Protein 8KA5 (pdb70)

Structure (mmCIF, N/CA/C/O backbone):
data_8KA5
#
_entry.id   8KA5
#
_cell.length_a   72.093
_cell.length_b   72.093
_cell.length_c   188.189
_cell.angle_alpha   90.000
_cell.angle_beta   90.000
_cell.angle_gamma   120.000
#
_symmetry.space_group_name_H-M   'P 32 2 1'
#
loop_
_entity.id
_entity.type
_entity.pdbx_description
1 polymer 'DNA-(apurinic or apyrimidinic site) endonuclease, chloroplastic'
2 polymer 'DNA (43-MER)'
3 non-polymer "1',2'-DIDEOXYRIBOFURANOSE-5'-PHOSPHATE"
#
loop_
_atom_site.group_PDB
_atom_site.id
_atom_site.type_symbol
_atom_site.label_atom_id
_atom_site.label_alt_id
_atom_site.label_comp_id
_atom_site.label_asym_id
_atom_site.label_entity_id
_atom_site.label_seq_id
_atom_site.pdbx_PDB_ins_code
_atom_site.Cartn_x
_atom_site.Cartn_y
_atom_site.Cartn_z
_atom_site.occupancy
_atom_site.B_iso_or_equiv
_atom_site.auth_seq_id
_atom_site.auth_comp_id
_atom_site.auth_asym_id
_atom_site.auth_atom_id
_atom_site.pdbx_PDB_model_num
ATOM 1 N N . GLN A 1 1 ? 27.71404 3.33586 -13.70961 1.000 90.80198 240 GLN A N 1
ATOM 2 C CA . GLN A 1 1 ? 28.53525 3.17599 -12.49947 1.000 99.69314 240 GLN A CA 1
ATOM 3 C C . GLN A 1 1 ? 27.71008 3.21021 -11.18545 1.000 106.14454 240 GLN A C 1
ATOM 4 O O . GLN A 1 1 ? 27.85167 2.32793 -10.31903 1.000 112.47725 240 GLN A O 1
ATOM 6 N N . SER A 1 2 ? 26.84544 4.22032 -11.04691 1.000 108.26279 241 SER A N 1
ATOM 7 C CA . SER A 1 2 ? 25.71863 4.13361 -10.13187 1.000 97.80473 241 SER A CA 1
ATOM 8 C C . SER A 1 2 ? 24.54518 3.40234 -10.77791 1.000 104.56623 241 SER A C 1
ATOM 9 O O . SER A 1 2 ? 23.62455 2.98007 -10.06938 1.000 105.09494 241 SER A O 1
ATOM 12 N N . GLU A 1 3 ? 24.55094 3.25578 -12.11309 1.000 104.89257 242 GLU A N 1
ATOM 13 C CA . GLU A 1 3 ? 23.58149 2.41707 -12.82563 1.000 100.72556 242 GLU A CA 1
ATOM 14 C C . GLU A 1 3 ? 24.30345 1.63446 -13.91996 1.000 97.09067 242 GLU A C 1
ATOM 15 O O . GLU A 1 3 ? 24.15739 1.92511 -15.10869 1.000 95.67930 242 GLU A O 1
ATOM 21 N N . PRO A 1 4 ? 25.09964 0.62971 -13.54714 1.000 94.89289 243 PRO A N 1
ATOM 22 C CA . PRO A 1 4 ? 25.97160 -0.01236 -14.55266 1.000 91.49489 243 PRO A CA 1
ATOM 23 C C . PRO A 1 4 ? 25.24101 -0.90199 -15.55110 1.000 89.81220 243 PRO A C 1
ATOM 24 O O . PRO A 1 4 ? 25.84461 -1.27877 -16.56886 1.000 87.49615 243 PRO A O 1
ATOM 28 N N . TRP A 1 5 ? 23.97650 -1.26451 -15.28599 1.000 89.71756 244 TRP A N 1
ATOM 29 C CA . TRP A 1 5 ? 23.20573 -2.04328 -16.25258 1.000 84.83837 244 TRP A CA 1
ATOM 30 C C . TRP A 1 5 ? 22.95909 -1.24426 -17.52087 1.000 89.54281 244 TRP A C 1
ATOM 31 O O . TRP A 1 5 ? 22.95872 -1.79970 -18.62546 1.000 91.04077 244 TRP A O 1
ATOM 42 N N . THR A 1 6 ? 22.75150 0.06644 -17.37647 1.000 91.34097 245 THR A N 1
ATOM 43 C CA . THR A 1 6 ? 22.48679 0.95083 -18.50560 1.000 91.56223 245 THR A CA 1
ATOM 44 C C . THR A 1 6 ? 23.56961 0.87803 -19.57725 1.000 95.31802 245 THR A C 1
ATOM 45 O O . THR A 1 6 ? 23.33287 1.27982 -20.72317 1.000 93.20057 245 THR A O 1
ATOM 49 N N . VAL A 1 7 ? 24.74431 0.38961 -19.22677 1.000 93.20543 246 VAL A N 1
ATOM 50 C CA . VAL A 1 7 ? 25.82942 0.18636 -20.17043 1.000 89.04678 246 VAL A CA 1
ATOM 51 C C . VAL A 1 7 ? 25.67478 -1.19176 -20.78665 1.000 86.31642 246 VAL A C 1
ATOM 52 O O . VAL A 1 7 ? 25.42044 -2.17744 -20.08750 1.000 90.21269 246 VAL A O 1
ATOM 56 N N . LEU A 1 8 ? 25.83372 -1.27522 -22.09497 1.000 85.31554 247 LEU A N 1
ATOM 57 C CA . LEU A 1 8 ? 25.79401 -2.57193 -22.73633 1.000 86.79086 247 LEU A CA 1
ATOM 58 C C . LEU A 1 8 ? 27.09015 -3.31302 -22.45560 1.000 86.68193 247 LEU A C 1
ATOM 59 O O . LEU A 1 8 ? 28.17994 -2.74072 -22.52721 1.000 85.40933 247 LEU A O 1
ATOM 64 N N . ALA A 1 9 ? 26.96140 -4.58784 -22.10671 1.000 83.67227 248 ALA A N 1
ATOM 65 C CA . ALA A 1 9 ? 28.10134 -5.43711 -21.79027 1.000 80.87924 248 ALA A CA 1
ATOM 66 C C . ALA A 1 9 ? 27.89908 -6.73998 -22.53780 1.000 76.71550 248 ALA A C 1
ATOM 67 O O . ALA A 1 9 ? 26.92273 -7.45196 -22.27968 1.000 82.24195 248 ALA A O 1
ATOM 69 N N . HIS A 1 10 ? 28.79766 -7.04002 -23.47374 1.000 77.88850 249 HIS A N 1
ATOM 70 C CA . HIS A 1 10 ? 28.68438 -8.26712 -24.25347 1.000 76.95423 249 HIS A CA 1
ATOM 71 C C . HIS A 1 10 ? 29.98405 -8.50114 -25.01173 1.000 77.38717 249 HIS A C 1
ATOM 72 O O . HIS A 1 10 ? 30.66621 -7.54864 -25.40147 1.000 82.65797 249 HIS A O 1
ATOM 79 N N . LYS A 1 11 ? 30.31725 -9.77526 -25.20708 1.000 74.96672 250 LYS A N 1
ATOM 80 C CA . LYS A 1 11 ? 31.56641 -10.13588 -25.86308 1.000 77.55001 250 LYS A CA 1
ATOM 81 C C . LYS A 1 11 ? 31.42173 -10.12716 -27.39253 1.000 80.62949 250 LYS A C 1
ATOM 82 O O . LYS A 1 11 ? 32.32108 -9.65259 -28.09918 1.000 78.89251 250 LYS A O 1
ATOM 88 N N . LYS A 1 12 ? 30.29981 -10.63167 -27.92241 1.000 80.74773 251 LYS A N 1
ATOM 89 C CA . LYS A 1 12 ? 29.96674 -10.55395 -29.35063 1.000 75.83034 251 LYS A CA 1
ATOM 90 C C . LYS A 1 12 ? 28.56400 -9.97500 -29.51246 1.000 78.61648 251 LYS A C 1
ATOM 91 O O . LYS A 1 12 ? 27.61300 -10.68194 -29.87234 1.000 78.58640 251 LYS A O 1
ATOM 93 N N . PRO A 1 13 ? 28.40734 -8.68202 -29.27167 1.000 79.03934 252 PRO A N 1
ATOM 94 C CA . PRO A 1 13 ? 27.09941 -8.04424 -29.47034 1.000 79.56407 252 PRO A CA 1
ATOM 95 C C . PRO A 1 13 ? 26.75342 -7.84877 -30.92867 1.000 83.63564 252 PRO A C 1
ATOM 96 O O . PRO A 1 13 ? 27.35271 -8.45793 -31.81565 1.000 84.61378 252 PRO A O 1
ATOM 100 N N . GLN A 1 14 ? 25.79346 -6.96622 -31.16709 1.000 82.33472 253 GLN A N 1
ATOM 101 C CA . GLN A 1 14 ? 25.33660 -6.59245 -32.48918 1.000 83.94598 253 GLN A CA 1
ATOM 102 C C . GLN A 1 14 ? 24.90819 -5.14227 -32.39088 1.000 90.98644 253 GLN A C 1
ATOM 103 O O . GLN A 1 14 ? 24.54332 -4.68223 -31.30514 1.000 93.90129 253 GLN A O 1
ATOM 109 N N . LYS A 1 15 ? 24.96664 -4.41527 -33.50898 1.000 90.55634 254 LYS A N 1
ATOM 110 C CA . LYS A 1 15 ? 24.84209 -2.96106 -33.42816 1.000 89.34105 254 LYS A CA 1
ATOM 111 C C . LYS A 1 15 ? 23.43581 -2.55105 -33.01058 1.000 97.60579 254 LYS A C 1
ATOM 112 O O . LYS A 1 15 ? 23.25033 -1.56505 -32.28624 1.000 104.94337 254 LYS A O 1
ATOM 114 N N . ASP A 1 16 ? 22.43318 -3.32054 -33.44207 1.000 96.42861 255 ASP A N 1
ATOM 115 C CA . ASP A 1 16 ? 21.05356 -3.05450 -33.05298 1.000 100.22721 255 ASP A CA 1
ATOM 116 C C . ASP A 1 16 ? 20.88547 -3.11730 -31.52991 1.000 95.26140 255 ASP A C 1
ATOM 117 O O . ASP A 1 16 ? 20.10224 -2.34823 -30.96294 1.000 94.96261 255 ASP A O 1
ATOM 122 N N . TRP A 1 17 ? 21.63762 -3.98758 -30.85029 1.000 91.32494 256 TRP A N 1
ATOM 123 C CA . TRP A 1 17 ? 21.41145 -4.25293 -29.43044 1.000 85.87974 256 TRP A CA 1
ATOM 124 C C . TRP A 1 17 ? 21.66867 -3.03600 -28.55319 1.000 84.67265 256 TRP A C 1
ATOM 125 O O . TRP A 1 17 ? 22.72794 -2.41109 -28.63332 1.000 84.37969 256 TRP A O 1
ATOM 136 N N . LYS A 1 18 ? 20.71144 -2.73513 -27.67940 1.000 83.32637 257 LYS A N 1
ATOM 137 C CA . LYS A 1 18 ? 20.84357 -1.70273 -26.65800 1.000 81.27800 257 LYS A CA 1
ATOM 138 C C . LYS A 1 18 ? 20.62631 -2.29429 -25.26090 1.000 78.68611 257 LYS A C 1
ATOM 139 O O . LYS A 1 18 ? 19.79221 -3.18701 -25.07303 1.000 76.65802 257 LYS A O 1
ATOM 141 N N . ALA A 1 19 ? 21.37938 -1.79786 -24.27825 1.000 80.40920 258 ALA A N 1
ATOM 142 C CA . ALA A 1 19 ? 21.27337 -2.31103 -22.91516 1.000 79.22749 258 ALA A CA 1
ATOM 143 C C . ALA A 1 19 ? 19.95312 -1.89376 -22.27934 1.000 78.38420 258 ALA A C 1
ATOM 144 O O . ALA A 1 19 ? 19.57162 -0.72338 -22.34858 1.000 81.54471 258 ALA A O 1
ATOM 146 N N . TYR A 1 20 ? 19.27326 -2.84933 -21.63727 1.000 75.44450 259 TYR A N 1
ATOM 147 C CA . TYR A 1 20 ? 18.03385 -2.57482 -20.90334 1.000 80.15575 259 TYR A CA 1
ATOM 148 C C . TYR A 1 20 ? 18.21907 -1.47372 -19.87577 1.000 79.74081 259 TYR A C 1
ATOM 149 O O . TYR A 1 20 ? 19.07927 -1.57546 -18.99982 1.000 84.39621 259 TYR A O 1
ATOM 158 N N . ASN A 1 21 ? 17.38673 -0.44198 -19.94930 1.000 82.07246 260 ASN A N 1
ATOM 159 C CA . ASN A 1 21 ? 17.25046 0.46958 -18.81212 1.000 84.77702 260 ASN A CA 1
ATOM 160 C C . ASN A 1 21 ? 15.80977 0.54530 -18.32893 1.000 84.66547 260 ASN A C 1
ATOM 161 O O . ASN A 1 21 ? 14.95952 1.14413 -19.01677 1.000 87.33274 260 ASN A O 1
ATOM 166 N N . PRO A 1 22 ? 15.50301 0.01438 -17.14180 1.000 80.51851 261 PRO A N 1
ATOM 167 C CA . PRO A 1 22 ? 14.10120 -0.00615 -16.68869 1.000 80.35650 261 PRO A CA 1
ATOM 168 C C . PRO A 1 22 ? 13.47086 1.37096 -16.62617 1.000 86.53039 261 PRO A C 1
ATOM 169 O O . PRO A 1 22 ? 12.27985 1.51277 -16.91706 1.000 89.91357 261 PRO A O 1
ATOM 173 N N . LYS A 1 23 ? 14.24387 2.40035 -16.27188 1.000 88.73688 262 LYS A N 1
ATOM 174 C CA . LYS A 1 23 ? 13.68230 3.73773 -16.10883 1.000 93.99726 262 LYS A CA 1
ATOM 175 C C . LYS A 1 23 ? 13.19912 4.35040 -17.42552 1.000 93.14017 262 LYS A C 1
ATOM 176 O O . LYS A 1 23 ? 12.39455 5.29007 -17.39191 1.000 94.06921 262 LYS A O 1
ATOM 178 N N . THR A 1 24 ? 13.66054 3.85547 -18.57847 1.000 90.40287 263 THR A N 1
ATOM 179 C CA . THR A 1 24 ? 13.26215 4.42961 -19.86239 1.000 92.77832 263 THR A CA 1
ATOM 180 C C . THR A 1 24 ? 12.47979 3.48050 -20.75014 1.000 94.48703 263 THR A C 1
ATOM 181 O O . THR A 1 24 ? 11.71511 3.94170 -21.60042 1.000 91.82949 263 THR A O 1
ATOM 185 N N . MET A 1 25 ? 12.66243 2.17500 -20.57649 1.000 89.80622 264 MET A N 1
ATOM 186 C CA . MET A 1 25 ? 12.06953 1.15599 -21.43002 1.000 89.30667 264 MET A CA 1
ATOM 187 C C . MET A 1 25 ? 10.83655 0.51182 -20.82532 1.000 91.69289 264 MET A C 1
ATOM 188 O O . MET A 1 25 ? 10.27197 -0.40645 -21.42952 1.000 88.07828 264 MET A O 1
ATOM 193 N N . ARG A 1 26 ? 10.40998 0.96452 -19.67084 1.000 93.60400 265 ARG A N 1
ATOM 194 C CA . ARG A 1 26 ? 9.22211 0.36551 -19.07636 1.000 91.35763 265 ARG A CA 1
ATOM 195 C C . ARG A 1 26 ? 7.99878 1.19215 -19.43560 1.000 90.69363 265 ARG A C 1
ATOM 196 O O . ARG A 1 26 ? 8.04351 2.42464 -19.33529 1.000 90.83327 265 ARG A O 1
ATOM 204 N N . PRO A 1 27 ? 6.92364 0.55318 -19.88182 1.000 89.59463 266 PRO A N 1
ATOM 205 C CA . PRO A 1 27 ? 5.69478 1.28068 -20.20856 1.000 90.45696 266 PRO A CA 1
ATOM 206 C C . PRO A 1 27 ? 5.22218 2.09227 -19.01673 1.000 94.98987 266 PRO A C 1
ATOM 207 O O . PRO A 1 27 ? 5.62596 1.81826 -17.87561 1.000 99.26408 266 PRO A O 1
ATOM 211 N N . PRO A 1 28 ? 4.35445 3.07927 -19.22328 1.000 96.70985 267 PRO A N 1
ATOM 212 C CA . PRO A 1 28 ? 3.81319 3.82101 -18.09016 1.000 97.46819 267 PRO A CA 1
ATOM 213 C C . PRO A 1 28 ? 2.88283 2.92768 -17.29160 1.000 101.77742 267 PRO A C 1
ATOM 214 O O . PRO A 1 28 ? 2.41188 1.90361 -17.80571 1.000 100.30913 267 PRO A O 1
ATOM 218 N N . PRO A 1 29 ? 2.61149 3.26554 -16.03492 1.000 105.30267 268 PRO A N 1
ATOM 219 C CA . PRO A 1 29 ? 1.70010 2.43548 -15.23756 1.000 103.24341 268 PRO A CA 1
ATOM 220 C C . PRO A 1 29 ? 0.34228 2.29997 -15.92349 1.000 101.24613 268 PRO A C 1
ATOM 221 O O . PRO A 1 29 ? -0.08346 3.18451 -16.66526 1.000 101.25458 268 PRO A O 1
ATOM 225 N N . LEU A 1 30 ? -0.31942 1.15775 -15.70289 1.000 99.03816 269 LEU A N 1
ATOM 226 C CA . LEU A 1 30 ? -1.57814 0.84684 -16.37284 1.000 101.01113 269 LEU A CA 1
ATOM 227 C C . LEU A 1 30 ? -2.71559 1.73259 -15.84412 1.000 110.96092 269 LEU A C 1
ATOM 228 O O . LEU A 1 30 ? -2.60612 2.31593 -14.76237 1.000 114.96632 269 LEU A O 1
ATOM 233 N N . PRO A 1 31 ? -3.82261 1.85239 -16.59132 1.000 111.80652 270 PRO A N 1
ATOM 234 C CA . PRO A 1 31 ? -4.93157 2.71412 -16.15317 1.000 106.71660 270 PRO A CA 1
ATOM 235 C C . PRO A 1 31 ? -5.52396 2.29324 -14.81395 1.000 104.48708 270 PRO A C 1
ATOM 236 O O . PRO A 1 31 ? -5.53556 1.11614 -14.45357 1.000 108.88308 270 PRO A O 1
ATOM 240 N N . GLU A 1 32 ? -6.04469 3.28358 -14.08736 1.000 102.66633 271 GLU A N 1
ATOM 241 C CA . GLU A 1 32 ? -6.54615 3.03963 -12.73723 1.000 105.02776 271 GLU A CA 1
ATOM 242 C C . GLU A 1 32 ? -7.54859 1.89215 -12.70730 1.000 107.52100 271 GLU A C 1
ATOM 243 O O . GLU A 1 32 ? -7.51221 1.04782 -11.80438 1.000 111.97563 271 GLU A O 1
ATOM 245 N N . GLY A 1 33 ? -8.42115 1.81462 -13.69992 1.000 108.87886 272 GLY A N 1
ATOM 246 C CA . GLY A 1 33 ? -9.44373 0.79627 -13.65791 1.000 109.09201 272 GLY A CA 1
ATOM 247 C C . GLY A 1 33 ? -9.10750 -0.43448 -14.46288 1.000 108.92410 272 GLY A C 1
ATOM 248 O O . GLY A 1 33 ? -9.81342 -0.75062 -15.41653 1.000 115.16464 272 GLY A O 1
ATOM 249 N N . THR A 1 34 ? -8.05153 -1.15327 -14.10740 1.000 104.85314 273 THR A N 1
ATOM 250 C CA . THR A 1 34 ? -7.63709 -2.31569 -14.88275 1.000 104.42860 273 THR A CA 1
ATOM 251 C C . THR A 1 34 ? -7.41063 -3.49338 -13.94884 1.000 106.86082 273 THR A C 1
ATOM 252 O O . THR A 1 34 ? -6.59688 -3.40906 -13.02060 1.000 107.57409 273 THR A O 1
ATOM 256 N N . LYS A 1 35 ? -8.14272 -4.58070 -14.18558 1.000 101.60783 274 LYS A N 1
ATOM 257 C CA . LYS A 1 35 ? -7.90768 -5.82274 -13.46613 1.000 96.52260 274 LYS A CA 1
ATOM 258 C C . LYS A 1 35 ? -6.52634 -6.32176 -13.86969 1.000 99.50560 274 LYS A C 1
ATOM 259 O O . LYS A 1 35 ? -6.36118 -6.92639 -14.93404 1.000 99.74040 274 LYS A O 1
ATOM 261 N N . CYS A 1 36 ? -5.51586 -6.01879 -13.06500 1.000 98.41205 275 CYS A N 1
ATOM 262 C CA . CYS A 1 36 ? -4.15262 -6.43086 -13.35017 1.000 95.64709 275 CYS A CA 1
ATOM 263 C C . CYS A 1 36 ? -3.62553 -7.24271 -12.17560 1.000 94.89151 275 CYS A C 1
ATOM 264 O O . CYS A 1 36 ? -4.06429 -7.07940 -11.03481 1.000 100.44615 275 CYS A O 1
ATOM 267 N N . VAL A 1 37 ? -2.69734 -8.14246 -12.45816 1.000 90.48437 276 VAL A N 1
ATOM 268 C CA . VAL A 1 37 ? -1.91326 -8.79431 -11.42082 1.000 89.29453 276 VAL A CA 1
ATOM 269 C C . VAL A 1 37 ? -0.47538 -8.35247 -11.60777 1.000 87.19074 276 VAL A C 1
ATOM 270 O O . VAL A 1 37 ? 0.00247 -8.24250 -12.74089 1.000 89.85780 276 VAL A O 1
ATOM 274 N N . LYS A 1 38 ? 0.19425 -8.04441 -10.51419 1.000 86.41960 277 LYS A N 1
ATOM 275 C CA . LYS A 1 38 ? 1.59981 -7.68316 -10.55898 1.000 84.62862 277 LYS A CA 1
ATOM 276 C C . LYS A 1 38 ? 2.34905 -8.74331 -9.76929 1.000 87.46227 277 LYS A C 1
ATOM 277 O O . LYS A 1 38 ? 2.03925 -8.99004 -8.59771 1.000 88.88909 277 LYS A O 1
ATOM 283 N N . VAL A 1 39 ? 3.28338 -9.41275 -10.41971 1.000 80.70947 278 VAL A N 1
ATOM 284 C CA . VAL A 1 39 ? 4.03767 -10.46677 -9.76119 1.000 82.36031 278 VAL A CA 1
ATOM 285 C C . VAL A 1 39 ? 5.48822 -10.02483 -9.71137 1.000 78.10532 278 VAL A C 1
ATOM 286 O O . VAL A 1 39 ? 5.91795 -9.13711 -10.44967 1.000 78.12331 278 VAL A O 1
ATOM 290 N N . MET A 1 40 ? 6.21351 -10.56805 -8.76416 1.000 79.51360 279 MET A N 1
ATOM 291 C CA . MET A 1 40 ? 7.64463 -10.37168 -8.69918 1.000 78.07369 279 MET A CA 1
ATOM 292 C C . MET A 1 40 ? 8.27832 -11.71154 -8.43596 1.000 77.69719 279 MET A C 1
ATOM 293 O O . MET A 1 40 ? 7.67715 -12.57766 -7.79910 1.000 81.89788 279 MET A O 1
ATOM 298 N N . THR A 1 41 ? 9.49037 -11.86990 -8.91846 1.000 74.08594 280 THR A N 1
ATOM 299 C CA . THR A 1 41 ? 10.22872 -13.10370 -8.76086 1.000 72.67460 280 THR A CA 1
ATOM 300 C C . THR A 1 41 ? 11.66885 -12.76305 -8.45944 1.000 69.23393 280 THR A C 1
ATOM 301 O O . THR A 1 41 ? 12.24320 -11.86695 -9.08130 1.000 71.58160 280 THR A O 1
ATOM 305 N N . TRP A 1 42 ? 12.25270 -13.50094 -7.52363 1.000 68.91194 281 TRP A N 1
ATOM 306 C CA . TRP A 1 42 ? 13.60846 -13.21379 -7.10083 1.000 68.18113 281 TRP A CA 1
ATOM 307 C C . TRP A 1 42 ? 14.20804 -14.47666 -6.50369 1.000 69.47727 281 TRP A C 1
ATOM 308 O O . TRP A 1 42 ? 13.55666 -15.16294 -5.70903 1.000 71.43673 281 TRP A O 1
ATOM 319 N N . ASN A 1 43 ? 15.40449 -14.81558 -6.96780 1.000 67.30110 282 ASN A N 1
ATOM 320 C CA . ASN A 1 43 ? 16.24941 -15.85906 -6.40105 1.000 66.21643 282 ASN A CA 1
ATOM 321 C C . ASN A 1 43 ? 17.06482 -15.17747 -5.31701 1.000 69.46894 282 ASN A C 1
ATOM 322 O O . ASN A 1 43 ? 18.01046 -14.44003 -5.61772 1.000 72.81815 282 ASN A O 1
ATOM 327 N N . VAL A 1 44 ? 16.67221 -15.37059 -4.06036 1.000 67.14339 283 VAL A N 1
ATOM 328 C CA . VAL A 1 44 ? 17.23879 -14.52449 -3.00879 1.000 68.83934 283 VAL A CA 1
ATOM 329 C C . VAL A 1 44 ? 18.58141 -15.03588 -2.51560 1.000 66.85586 283 VAL A C 1
ATOM 330 O O . VAL A 1 44 ? 19.23710 -14.35312 -1.71669 1.000 69.85905 283 VAL A O 1
ATOM 334 N N . ASN A 1 45 ? 19.01694 -16.20330 -2.97536 1.000 64.66203 284 ASN A N 1
ATOM 335 C CA . ASN A 1 45 ? 20.25845 -16.80579 -2.52877 1.000 68.19057 284 ASN A CA 1
ATOM 336 C C . ASN A 1 45 ? 20.34156 -16.82100 -1.01212 1.000 72.13153 284 ASN A C 1
ATOM 337 O O . ASN A 1 45 ? 21.31367 -16.36443 -0.41618 1.000 75.83952 284 ASN A O 1
ATOM 342 N N . GLY A 1 46 ? 19.31536 -17.37029 -0.38039 1.000 69.90196 285 GLY A N 1
ATOM 343 C CA . GLY A 1 46 ? 19.30316 -17.43864 1.06795 1.000 69.59999 285 GLY A CA 1
ATOM 344 C C . GLY A 1 46 ? 18.37271 -16.41312 1.66987 1.000 68.16354 285 GLY A C 1
ATOM 345 O O . GLY A 1 46 ? 18.74083 -15.24470 1.81271 1.000 68.30025 285 GLY A O 1
ATOM 346 N N . LEU A 1 47 ? 17.15129 -16.83958 1.99526 1.000 66.26600 286 LEU A N 1
ATOM 347 C CA . LEU A 1 47 ? 16.16693 -15.91546 2.54259 1.000 64.01225 286 LEU A CA 1
ATOM 348 C C . LEU A 1 47 ? 16.63534 -15.33097 3.87070 1.000 72.76044 286 LEU A C 1
ATOM 349 O O . LEU A 1 47 ? 16.58902 -14.10867 4.07605 1.000 70.18988 286 LEU A O 1
ATOM 354 N N . ARG A 1 48 ? 17.08205 -16.19986 4.78804 1.000 71.81070 287 ARG A N 1
ATOM 355 C CA . ARG A 1 48 ? 17.64688 -15.74161 6.05085 1.000 65.39801 287 ARG A CA 1
ATOM 356 C C . ARG A 1 48 ? 18.75817 -14.73236 5.80154 1.000 72.71982 287 ARG A C 1
ATOM 357 O O . ARG A 1 48 ? 18.71322 -13.60409 6.30199 1.000 82.33177 287 ARG A O 1
ATOM 365 N N . GLY A 1 49 ? 19.74975 -15.10469 4.99835 1.000 69.77298 288 GLY A N 1
ATOM 366 C CA . GLY A 1 49 ? 20.78265 -14.14555 4.63866 1.000 75.49615 288 GLY A CA 1
ATOM 367 C C . GLY A 1 49 ? 20.21971 -12.81218 4.16194 1.000 81.24775 288 GLY A C 1
ATOM 368 O O . GLY A 1 49 ? 20.65756 -11.74542 4.60346 1.000 88.70698 288 GLY A O 1
ATOM 369 N N . LEU A 1 50 ? 19.22644 -12.85426 3.26695 1.000 68.98630 289 LEU A N 1
ATOM 370 C CA . LEU A 1 50 ? 18.73452 -11.61770 2.66592 1.000 73.86144 289 LEU A CA 1
ATOM 371 C C . LEU A 1 50 ? 18.04612 -10.72290 3.69608 1.000 84.24475 289 LEU A C 1
ATOM 372 O O . LEU A 1 50 ? 18.23514 -9.49850 3.70108 1.000 86.13793 289 LEU A O 1
ATOM 377 N N . LEU A 1 51 ? 17.24415 -11.31083 4.58229 1.000 87.18144 290 LEU A N 1
ATOM 378 C CA . LEU A 1 51 ? 16.61311 -10.53864 5.64898 1.000 85.62864 290 LEU A CA 1
ATOM 379 C C . LEU A 1 51 ? 17.62161 -9.89721 6.58883 1.000 84.29000 290 LEU A C 1
ATOM 380 O O . LEU A 1 51 ? 17.26790 -8.94272 7.28811 1.000 84.29365 290 LEU A O 1
ATOM 385 N N . LYS A 1 52 ? 18.86135 -10.38218 6.60022 1.000 82.91030 291 LYS A N 1
ATOM 386 C CA . LYS A 1 52 ? 19.93558 -9.84712 7.42666 1.000 88.49445 291 LYS A CA 1
ATOM 387 C C . LYS A 1 52 ? 20.88478 -8.95653 6.62143 1.000 96.04237 291 LYS A C 1
ATOM 388 O O . LYS A 1 52 ? 22.07064 -8.85075 6.93441 1.000 94.21155 291 LYS A O 1
ATOM 394 N N . PHE A 1 53 ? 20.38776 -8.29920 5.57542 1.000 98.86626 292 PHE A N 1
ATOM 395 C CA . PHE A 1 53 ? 21.22868 -7.57335 4.62737 1.000 97.00013 292 PHE A CA 1
ATOM 396 C C . PHE A 1 53 ? 21.03420 -6.06582 4.76442 1.000 101.13810 292 PH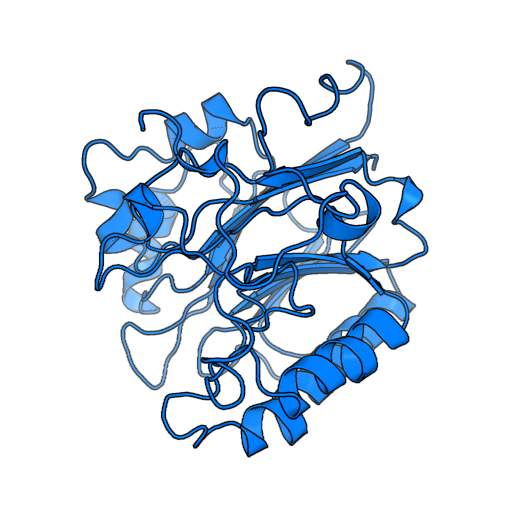E A C 1
ATOM 397 O O . PHE A 1 53 ? 19.91746 -5.59603 5.00184 1.000 104.29267 292 PHE A O 1
ATOM 405 N N . GLU A 1 54 ? 22.13888 -5.32083 4.57344 1.000 105.50467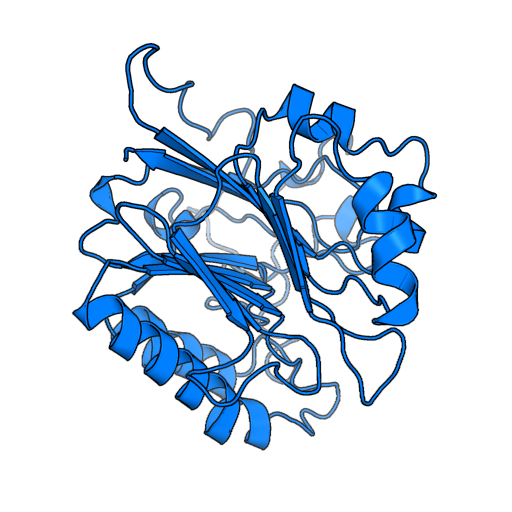 293 GLU A N 1
ATOM 406 C CA . GLU A 1 54 ? 22.25725 -3.86046 4.65149 1.000 106.72283 293 GLU A CA 1
ATOM 407 C C . GLU A 1 54 ? 21.10029 -3.20114 5.38775 1.000 109.87351 293 GLU A C 1
ATOM 408 O O . GLU A 1 54 ? 21.23734 -2.79782 6.54786 1.000 112.56118 293 GLU A O 1
ATOM 410 N N . SER A 1 55 ? 19.96467 -3.07424 4.70993 1.000 115.37255 294 SER A N 1
ATOM 411 C CA . SER A 1 55 ? 18.74961 -2.55158 5.31537 1.000 115.32891 294 SER A CA 1
ATOM 412 C C . SER A 1 55 ? 17.53624 -3.14950 4.62946 1.000 114.69057 294 SER A C 1
ATOM 413 O O . SER A 1 55 ? 16.51824 -2.47996 4.41678 1.000 115.96363 294 SER A O 1
ATOM 416 N N . PHE A 1 56 ? 17.63619 -4.42162 4.26403 1.000 111.41756 295 PHE A N 1
ATOM 417 C CA . PHE A 1 56 ? 16.54141 -5.04922 3.55484 1.000 104.49422 295 PHE A CA 1
ATOM 418 C C . PHE A 1 56 ? 15.29835 -5.10069 4.43271 1.000 107.56284 295 PHE A C 1
ATOM 419 O O . PHE A 1 56 ? 15.35514 -5.50850 5.59537 1.000 106.45913 295 PHE A O 1
ATOM 427 N N . SER A 1 57 ? 14.17931 -4.65271 3.87252 1.000 108.21616 296 SER A N 1
ATOM 428 C CA . SER A 1 57 ? 12.86240 -4.79392 4.49036 1.000 106.42847 296 SER A CA 1
ATOM 429 C C . SER A 1 57 ? 11.89629 -5.09721 3.35293 1.000 104.81585 296 SER A C 1
ATOM 430 O O . SER A 1 57 ? 11.67182 -4.25429 2.47640 1.000 102.54176 296 SER A O 1
ATOM 433 N N . ALA A 1 58 ? 11.36246 -6.31326 3.35730 1.000 101.51439 297 ALA A N 1
ATOM 434 C CA . ALA A 1 58 ? 10.41639 -6.76492 2.35355 1.000 94.52102 297 ALA A CA 1
ATOM 435 C C . ALA A 1 58 ? 9.32743 -5.72642 2.15425 1.000 99.61149 297 ALA A C 1
ATOM 436 O O . ALA A 1 58 ? 8.89677 -5.47264 1.02395 1.000 101.81302 297 ALA A O 1
ATOM 438 N N . LEU A 1 59 ? 8.90396 -5.11042 3.26131 1.000 102.19136 298 LEU A N 1
ATOM 439 C CA . LEU A 1 59 ? 7.83416 -4.12077 3.22776 1.000 103.15353 298 LEU A CA 1
ATOM 440 C C . LEU A 1 59 ? 8.16386 -2.98492 2.25855 1.000 103.99978 298 LEU A C 1
ATOM 441 O O . LEU A 1 59 ? 7.27943 -2.46536 1.56208 1.000 100.84647 298 LEU A O 1
ATOM 446 N N . GLN A 1 60 ? 9.44097 -2.59152 2.20124 1.000 105.80357 299 GLN A N 1
ATOM 447 C CA . GLN A 1 60 ? 9.87040 -1.53823 1.28458 1.000 106.23980 299 GLN A CA 1
ATOM 448 C C . GLN A 1 60 ? 9.65244 -1.94904 -0.15930 1.000 100.94368 299 GLN A C 1
ATOM 449 O O . GLN A 1 60 ? 9.08937 -1.19274 -0.96121 1.000 100.92383 299 GLN A O 1
ATOM 455 N N . LEU A 1 61 ? 10.14533 -3.13369 -0.51373 1.000 97.36563 300 LEU A N 1
ATOM 456 C CA . LEU A 1 61 ? 9.91417 -3.66911 -1.84310 1.000 97.44919 300 LEU A CA 1
ATOM 457 C C . LEU A 1 61 ? 8.43289 -3.65103 -2.17545 1.000 99.18484 300 LEU A C 1
ATOM 458 O O . LEU A 1 61 ? 8.01421 -3.05529 -3.17317 1.000 100.05452 300 LEU A O 1
ATOM 463 N N . ALA A 1 62 ? 7.61413 -4.25579 -1.31471 1.000 96.85056 301 ALA A N 1
ATOM 464 C CA . ALA A 1 62 ? 6.18644 -4.30759 -1.58381 1.000 94.10631 301 ALA A CA 1
ATOM 465 C C . ALA A 1 62 ? 5.55985 -2.92171 -1.59937 1.000 99.63565 301 ALA A C 1
ATOM 466 O O . ALA A 1 62 ? 4.45420 -2.76319 -2.12446 1.000 105.86153 301 ALA A O 1
ATOM 468 N N . GLN A 1 63 ? 6.22794 -1.91675 -1.02978 1.000 100.96006 302 GLN A N 1
ATOM 469 C CA . GLN A 1 63 ? 5.77061 -0.54390 -1.19859 1.000 100.93863 302 GLN A CA 1
ATOM 470 C C . GLN A 1 63 ? 6.29241 0.03027 -2.51085 1.000 102.80694 302 GLN A C 1
ATOM 471 O O . GLN A 1 63 ? 5.53044 0.62699 -3.28320 1.000 103.99694 302 GLN A O 1
ATOM 473 N N . ARG A 1 64 ? 7.58525 -0.18218 -2.78100 1.000 101.36747 303 ARG A N 1
ATOM 474 C CA . ARG A 1 64 ? 8.20434 0.35794 -3.98569 1.000 97.45914 303 ARG A CA 1
ATOM 475 C C . ARG A 1 64 ? 7.47614 -0.11699 -5.24045 1.000 99.45062 303 ARG A C 1
ATOM 476 O O . ARG A 1 64 ? 7.07639 0.69689 -6.07919 1.000 101.88205 303 ARG A O 1
ATOM 484 N N . GLU A 1 65 ? 7.28744 -1.43390 -5.38626 1.000 99.62171 304 GLU A N 1
ATOM 485 C CA . GLU A 1 65 ? 6.74019 -2.01167 -6.61003 1.000 101.74501 304 GLU A CA 1
ATOM 486 C C . GLU A 1 65 ? 5.31150 -2.53661 -6.46821 1.000 100.69449 304 GLU A C 1
ATOM 487 O O . GLU A 1 65 ? 4.75675 -3.01844 -7.45984 1.000 102.26074 304 GLU A O 1
ATOM 493 N N . ASN A 1 66 ? 4.70598 -2.44498 -5.28259 1.000 95.68481 305 ASN A N 1
ATOM 494 C CA . ASN A 1 66 ? 3.32635 -2.86784 -5.01871 1.000 94.14443 305 ASN A CA 1
ATOM 495 C C . ASN A 1 66 ? 2.98289 -4.15161 -5.77077 1.000 94.69895 305 ASN A C 1
ATOM 496 O O . ASN A 1 66 ? 2.02270 -4.21797 -6.54365 1.000 92.76408 305 ASN A O 1
ATOM 501 N N . PHE A 1 67 ? 3.78756 -5.18713 -5.52355 1.000 94.03558 306 PHE A N 1
ATOM 502 C CA . PHE A 1 67 ? 3.54369 -6.49189 -6.12517 1.000 89.46596 306 PHE A CA 1
ATOM 503 C C . PHE A 1 67 ? 2.41192 -7.20696 -5.39796 1.000 92.79814 306 PHE A C 1
ATOM 504 O O . PHE A 1 67 ? 2.28054 -7.10447 -4.17669 1.000 98.77921 306 PHE A O 1
ATOM 512 N N . ASP A 1 68 ? 1.57907 -7.91447 -6.16342 1.000 92.22875 307 ASP A N 1
ATOM 513 C CA . ASP A 1 68 ? 0.49295 -8.68823 -5.57134 1.000 90.45978 307 ASP A CA 1
ATOM 514 C C . ASP A 1 68 ? 0.97180 -10.05373 -5.09594 1.000 89.97966 307 ASP A C 1
ATOM 515 O O . ASP A 1 68 ? 0.49726 -10.55935 -4.07885 1.000 92.98883 307 ASP A O 1
ATOM 520 N N . ILE A 1 69 ? 1.89250 -10.67483 -5.82608 1.000 90.10917 308 ILE A N 1
ATOM 521 C CA . ILE A 1 69 ? 2.40564 -12.00186 -5.51152 1.000 82.20203 308 ILE A CA 1
ATOM 522 C C . ILE A 1 69 ? 3.91608 -11.97079 -5.60248 1.000 82.98453 308 ILE A C 1
ATOM 523 O O . ILE A 1 69 ? 4.47066 -11.47327 -6.58861 1.000 84.20096 308 ILE A O 1
ATOM 528 N N . LEU A 1 70 ? 4.57865 -12.53550 -4.60122 1.000 83.18605 309 LEU A N 1
ATOM 529 C CA . LEU A 1 70 ? 6.03272 -12.60647 -4.57622 1.000 84.34729 309 LEU A CA 1
ATOM 530 C C . LEU A 1 70 ? 6.49671 -14.05293 -4.67711 1.000 82.46163 309 LEU A C 1
ATOM 531 O O . LEU A 1 70 ? 6.03859 -14.90861 -3.90999 1.000 82.78136 309 LEU A O 1
ATOM 536 N N . CYS A 1 71 ? 7.40488 -14.31643 -5.62193 1.000 76.60874 310 CYS A N 1
ATOM 537 C CA . CYS A 1 71 ? 7.93013 -15.65271 -5.89598 1.000 74.95874 310 CYS A CA 1
ATOM 538 C C . CYS A 1 71 ? 9.41852 -15.69353 -5.59281 1.000 73.51774 310 CYS A C 1
ATOM 539 O O . CYS A 1 71 ? 10.20013 -14.91718 -6.14625 1.000 74.69941 310 CYS A O 1
ATOM 542 N N . LEU A 1 72 ? 9.81838 -16.62262 -4.75472 1.000 71.59984 311 LEU A N 1
ATOM 543 C CA . LEU A 1 72 ? 11.19602 -16.67755 -4.31111 1.000 67.47350 311 LEU A CA 1
ATOM 544 C C . LEU A 1 72 ? 11.80457 -18.03145 -4.65069 1.000 62.87281 311 LEU A C 1
ATOM 545 O O . LEU A 1 72 ? 11.10870 -19.04303 -4.70917 1.000 66.76661 311 LEU A O 1
ATOM 550 N N . GLN A 1 73 ? 13.11021 -18.03631 -4.89555 1.000 61.44739 312 GLN A N 1
ATOM 551 C CA . GLN A 1 73 ? 13.86897 -19.23346 -5.24167 1.000 62.54664 312 GLN A CA 1
ATOM 552 C C . GLN A 1 73 ? 15.19496 -19.22633 -4.50069 1.000 64.92762 312 GLN A C 1
ATOM 553 O O . GLN A 1 73 ? 15.77834 -18.16695 -4.22890 1.000 63.40923 312 GLN A O 1
ATOM 559 N N . GLU A 1 74 ? 15.66970 -20.43482 -4.19375 1.000 66.08295 313 GLU A N 1
ATOM 560 C CA . GLU A 1 74 ? 16.86639 -20.63470 -3.37818 1.000 68.25620 313 GLU A CA 1
ATOM 561 C C . GLU A 1 74 ? 16.69155 -19.96203 -2.00890 1.000 65.17212 313 GLU A C 1
ATOM 562 O O . GLU A 1 74 ? 17.55328 -19.21116 -1.53510 1.000 65.42892 313 GLU A O 1
ATOM 568 N N . THR A 1 75 ? 15.54253 -20.24584 -1.36794 1.000 61.47875 314 THR A N 1
ATOM 569 C CA . THR A 1 75 ? 15.33107 -19.75867 -0.00775 1.000 64.87210 314 THR A CA 1
ATOM 570 C C . THR A 1 75 ? 16.36037 -20.34987 0.93769 1.000 65.08530 314 THR A C 1
ATOM 571 O O . THR A 1 75 ? 16.77071 -19.69865 1.90840 1.000 61.63295 314 THR A O 1
ATOM 575 N N . LYS A 1 76 ? 16.83103 -21.55177 0.63459 1.000 62.65285 315 LYS A N 1
ATOM 576 C CA . LYS A 1 76 ? 17.84107 -22.21004 1.44731 1.000 69.71055 315 LYS A CA 1
ATOM 577 C C . LYS A 1 76 ? 17.31505 -22.50681 2.84896 1.000 72.61673 315 LYS A C 1
ATOM 578 O O . LYS A 1 76 ? 18.08360 -22.70328 3.79194 1.000 76.55085 315 LYS A O 1
ATOM 584 N N . LEU A 1 77 ? 15.99365 -22.59119 2.96122 1.000 66.98453 316 LEU A N 1
ATOM 585 C CA . LEU A 1 77 ? 15.26497 -22.82051 4.19587 1.000 62.74894 316 LEU A CA 1
ATOM 586 C C . LEU A 1 77 ? 15.06987 -24.31055 4.44348 1.000 70.65947 316 LEU A C 1
ATOM 587 O O . LEU A 1 77 ? 14.98086 -25.11264 3.51121 1.000 78.36151 316 LEU A O 1
ATOM 592 N N . GLN A 1 78 ? 14.98788 -24.67374 5.71687 1.000 77.79465 317 GLN A N 1
ATOM 593 C CA . GLN A 1 78 ? 14.54858 -25.99355 6.13567 1.000 73.92276 317 GLN A CA 1
ATOM 594 C C . GLN A 1 78 ? 13.10352 -25.91346 6.58529 1.000 78.87653 317 GLN A C 1
ATOM 595 O O . GLN A 1 78 ? 12.62398 -24.84515 6.97713 1.000 84.60137 317 GLN A O 1
ATOM 601 N N . VAL A 1 79 ? 12.39708 -27.04415 6.50875 1.000 74.72503 318 VAL A N 1
ATOM 602 C CA . VAL A 1 79 ? 10.97930 -26.99056 6.83007 1.000 74.44596 318 VAL A CA 1
ATOM 603 C C . VAL A 1 79 ? 10.80911 -26.56112 8.27177 1.000 81.37157 318 VAL A C 1
ATOM 604 O O . VAL A 1 79 ? 9.74563 -26.06057 8.65481 1.000 85.23463 318 VAL A O 1
ATOM 608 N N . LYS A 1 80 ? 11.85927 -26.73270 9.08341 1.000 82.45222 319 LYS A N 1
ATOM 609 C CA . LYS A 1 80 ? 11.88075 -26.22047 10.44834 1.000 79.99259 319 LYS A CA 1
ATOM 610 C C . LYS A 1 80 ? 11.89367 -24.69537 10.48850 1.000 81.60678 319 LYS A C 1
ATOM 611 O O . LYS A 1 80 ? 11.26609 -24.09870 11.36914 1.000 85.30969 319 LYS A O 1
ATOM 617 N N . ASP A 1 81 ? 12.55086 -24.04388 9.53509 1.000 79.11926 320 ASP A N 1
ATOM 618 C CA . ASP A 1 81 ? 12.75634 -22.61018 9.59996 1.000 79.71123 320 ASP A CA 1
ATOM 619 C C . ASP A 1 81 ? 11.58249 -21.80893 9.04941 1.000 82.71028 320 ASP A C 1
ATOM 620 O O . ASP A 1 81 ? 11.63928 -20.57486 9.03318 1.000 85.54639 320 ASP A O 1
ATOM 625 N N . VAL A 1 82 ? 10.49659 -22.47295 8.66416 1.000 82.96751 321 VAL A N 1
ATOM 626 C CA . VAL A 1 82 ? 9.47342 -21.81268 7.86233 1.000 87.62178 321 VAL A CA 1
ATOM 627 C C . VAL A 1 82 ? 8.54197 -20.98579 8.73627 1.000 91.69730 321 VAL A C 1
ATOM 628 O O . VAL A 1 82 ? 8.23560 -19.83283 8.41137 1.000 90.43232 321 VAL A O 1
ATOM 632 N N . GLU A 1 83 ? 8.06526 -21.57002 9.84392 1.000 96.63422 322 GLU A N 1
ATOM 633 C CA . GLU A 1 83 ? 7.06706 -20.90306 10.67887 1.000 97.20554 322 GLU A CA 1
ATOM 634 C C . GLU A 1 83 ? 7.56317 -19.54993 11.15824 1.000 101.05182 322 GLU A C 1
ATOM 635 O O . GLU A 1 83 ? 6.84156 -18.54599 11.07927 1.000 102.00578 322 GLU A O 1
ATOM 641 N N . GLU A 1 84 ? 8.80888 -19.50638 11.64091 1.000 101.11940 323 GLU A N 1
ATOM 642 C CA . GLU A 1 84 ? 9.42337 -18.24667 12.03686 1.000 101.34026 323 GLU A CA 1
ATOM 643 C C . GLU A 1 84 ? 9.31590 -17.20474 10.93462 1.000 102.53628 323 GLU A C 1
ATOM 644 O O . GLU A 1 84 ? 8.78249 -16.11049 11.15164 1.000 106.42246 323 GLU A O 1
ATOM 650 N N . ILE A 1 85 ? 9.82853 -17.53357 9.74126 1.000 98.14986 324 ILE A N 1
ATOM 651 C CA . ILE A 1 85 ? 9.86747 -16.56873 8.64451 1.000 94.37078 324 ILE A CA 1
ATOM 652 C C . ILE A 1 85 ? 8.45229 -16.23191 8.18996 1.000 95.31569 324 ILE A C 1
ATOM 653 O O . ILE A 1 85 ? 8.12736 -15.06356 7.95501 1.000 96.08167 324 ILE A O 1
ATOM 658 N N . LYS A 1 86 ? 7.57362 -17.24347 8.11215 1.000 96.72819 325 LYS A N 1
ATOM 659 C CA . LYS A 1 86 ? 6.19620 -17.03805 7.65227 1.000 98.60650 325 LYS A CA 1
ATOM 660 C C . LYS A 1 86 ? 5.45146 -15.97236 8.44484 1.000 106.50696 325 LYS A C 1
ATOM 661 O O . LYS A 1 86 ? 4.42686 -15.45556 7.98149 1.000 108.95950 325 LYS A O 1
ATOM 667 N N . LYS A 1 87 ? 5.91231 -15.66716 9.65384 1.000 104.82675 326 LYS A N 1
ATOM 668 C CA . LYS A 1 87 ? 5.30556 -14.58748 10.41037 1.000 102.04809 326 LYS A CA 1
ATOM 669 C C . LYS A 1 87 ? 5.94013 -13.25353 10.02692 1.000 109.90105 326 LYS A C 1
ATOM 670 O O . LYS A 1 87 ? 5.23806 -12.31025 9.64396 1.000 110.56466 326 LYS A O 1
ATOM 676 N N . THR A 1 88 ? 7.28037 -13.18377 10.06689 1.000 111.68713 327 THR A N 1
ATOM 677 C CA . THR A 1 88 ? 8.11581 -12.05645 9.63703 1.000 112.83564 327 THR A CA 1
ATOM 678 C C . THR A 1 88 ? 7.89711 -11.68200 8.16677 1.000 114.86075 327 THR A C 1
ATOM 679 O O . THR A 1 88 ? 8.44331 -10.66868 7.70574 1.000 118.19775 327 THR A O 1
ATOM 683 N N . LEU A 1 89 ? 7.12010 -12.47591 7.42618 1.000 112.84739 328 LEU A N 1
ATOM 684 C CA . LEU A 1 89 ? 6.81661 -12.20290 6.02870 1.000 110.73967 328 LEU A CA 1
ATOM 685 C C . LEU A 1 89 ? 6.27604 -10.78686 5.88174 1.000 111.71462 328 LEU A C 1
ATOM 686 O O . LEU A 1 89 ? 5.87722 -10.13797 6.85347 1.000 118.26407 328 LEU A O 1
ATOM 691 N N . ILE A 1 90 ? 6.26817 -10.31111 4.64701 1.000 106.64649 329 ILE A N 1
ATOM 692 C CA . ILE A 1 90 ? 5.68263 -9.02173 4.31743 1.000 105.92532 329 ILE A CA 1
ATOM 693 C C . ILE A 1 90 ? 4.29708 -8.90745 4.94516 1.000 108.70009 329 ILE A C 1
ATOM 694 O O . ILE A 1 90 ? 3.37733 -9.65802 4.59349 1.000 111.57739 329 ILE A O 1
ATOM 699 N N . ASP A 1 91 ? 4.14157 -7.96970 5.87867 1.000 101.12996 330 ASP A N 1
ATOM 700 C CA . ASP A 1 91 ? 2.83483 -7.70499 6.46103 1.000 106.18521 330 ASP A CA 1
ATOM 701 C C . ASP A 1 91 ? 1.89858 -7.17814 5.37723 1.000 108.72802 330 ASP A C 1
ATOM 702 O O . ASP A 1 91 ? 2.29072 -6.36699 4.54001 1.000 110.36103 330 ASP A O 1
ATOM 704 N N . GLY A 1 92 ? 0.65001 -7.65005 5.38508 1.000 106.47803 331 GLY A N 1
ATOM 705 C CA . GLY A 1 92 ? -0.28771 -7.36394 4.32084 1.000 99.53240 331 GLY A CA 1
ATOM 706 C C . GLY A 1 92 ? -0.37043 -8.45932 3.28429 1.000 105.84304 331 GLY A C 1
ATOM 707 O O . GLY A 1 92 ? -1.29568 -8.45684 2.46236 1.000 105.20958 331 GLY A O 1
ATOM 708 N N . TYR A 1 93 ? 0.58623 -9.38486 3.30516 1.000 101.67279 332 TYR A N 1
ATOM 709 C CA . TYR A 1 93 ? 0.58388 -10.59424 2.48720 1.000 103.64202 332 TYR A CA 1
ATOM 710 C C . TYR A 1 93 ? 0.55750 -11.78335 3.43402 1.000 104.87928 332 TYR A C 1
ATOM 711 O O . TYR A 1 93 ? 1.60598 -12.25211 3.87624 1.000 105.25507 332 TYR A O 1
ATOM 720 N N . ASP A 1 94 ? -0.63708 -12.28215 3.73266 1.000 101.10889 333 ASP A N 1
ATOM 721 C CA . ASP A 1 94 ? -0.80356 -13.26243 4.79514 1.000 102.56684 333 ASP A CA 1
ATOM 722 C C . ASP A 1 94 ? -0.99027 -14.68690 4.29484 1.000 102.09559 333 ASP A C 1
ATOM 723 O O . ASP A 1 94 ? -1.00518 -15.61203 5.11163 1.000 104.37913 333 ASP A O 1
ATOM 728 N N . HIS A 1 95 ? -1.13786 -14.88791 2.98698 1.000 104.80039 334 HIS A N 1
ATOM 729 C CA . HIS A 1 95 ? -1.26002 -16.21727 2.38117 1.000 98.07307 334 HIS A CA 1
ATOM 730 C C . HIS A 1 95 ? 0.06375 -16.53617 1.70034 1.000 89.62429 334 HIS A C 1
ATOM 731 O O . HIS A 1 95 ? 0.36524 -16.02485 0.62450 1.000 92.03971 334 HIS A O 1
ATOM 738 N N . SER A 1 96 ? 0.86638 -17.37022 2.34266 1.000 90.22952 335 SER A N 1
ATOM 739 C CA . SER A 1 96 ? 2.20392 -17.72220 1.88614 1.000 88.54911 335 SER A CA 1
ATOM 740 C C . SER A 1 96 ? 2.36874 -19.23795 1.87701 1.000 87.20101 335 SER A C 1
ATOM 741 O O . SER A 1 96 ? 1.76496 -19.94458 2.68626 1.000 95.19593 335 SER A O 1
ATOM 744 N N . PHE A 1 97 ? 3.15867 -19.74363 0.93797 1.000 85.07092 336 PHE A N 1
ATOM 745 C CA . PHE A 1 97 ? 3.25484 -21.17530 0.66960 1.000 84.25891 336 PHE A CA 1
ATOM 746 C C . PHE A 1 97 ? 4.70226 -21.52738 0.34584 1.000 79.42102 336 PHE A C 1
ATOM 747 O O . PHE A 1 97 ? 5.31608 -20.91475 -0.52991 1.000 79.64288 336 PHE A O 1
ATOM 755 N N . TRP A 1 98 ? 5.24155 -22.51531 1.03560 1.000 76.71436 337 TRP A N 1
ATOM 756 C CA . TRP A 1 98 ? 6.67610 -22.72908 1.07376 1.000 74.46213 337 TRP A CA 1
ATOM 757 C C . TRP A 1 98 ? 7.01150 -24.18105 0.78686 1.000 79.29712 337 TRP A C 1
ATOM 758 O O . TRP A 1 98 ? 6.27600 -25.09739 1.15348 1.000 77.58335 337 TRP A O 1
ATOM 769 N N . SER A 1 99 ? 8.15611 -24.38672 0.15429 1.000 80.25450 338 SER A N 1
ATOM 770 C CA . SER A 1 99 ? 8.60415 -25.72183 -0.20459 1.000 74.76326 338 SER A CA 1
ATOM 771 C C . SER A 1 99 ? 10.12087 -25.72073 -0.08814 1.000 69.08922 338 SER A C 1
ATOM 772 O O . SER A 1 99 ? 10.79246 -24.82757 -0.61333 1.000 69.48386 338 SER A O 1
ATOM 775 N N . CYS A 1 100 ? 10.64500 -26.67238 0.67526 1.000 74.25621 339 CYS A N 1
ATOM 776 C CA . CYS A 1 100 ? 12.05329 -26.72210 1.04889 1.000 74.16352 339 CYS A CA 1
ATOM 777 C C . CYS A 1 100 ? 12.64744 -28.07382 0.72065 1.000 72.36588 339 CYS A C 1
ATOM 778 O O . CYS A 1 100 ? 11.98980 -29.11540 0.79919 1.000 64.96101 339 CYS A O 1
ATOM 781 N N . SER A 1 101 ? 13.92464 -28.03843 0.38988 1.000 75.41674 340 SER A N 1
ATOM 782 C CA . SER A 1 101 ? 14.65048 -29.27263 0.16991 1.000 70.78127 340 SER A CA 1
ATOM 783 C C . SER A 1 101 ? 14.78124 -30.03305 1.48381 1.000 69.32608 340 SER A C 1
ATOM 784 O O . SER A 1 101 ? 15.24348 -29.49010 2.49397 1.000 69.79201 340 SER A O 1
ATOM 787 N N . VAL A 1 102 ? 14.34396 -31.29017 1.46142 1.000 70.70731 341 VAL A N 1
ATOM 788 C CA . VAL A 1 102 ? 14.45380 -32.19927 2.59369 1.000 62.71602 341 VAL A CA 1
ATOM 789 C C . VAL A 1 102 ? 15.65593 -33.11881 2.46641 1.000 65.90389 341 VAL A C 1
ATOM 790 O O . VAL A 1 102 ? 15.94029 -33.88740 3.39021 1.000 74.30913 341 VAL A O 1
ATOM 794 N N . SER A 1 103 ? 16.34084 -33.10485 1.33768 1.000 76.39265 342 SER A N 1
ATOM 795 C CA . SER A 1 103 ? 17.51287 -33.94713 1.15351 1.000 73.01460 342 SER A CA 1
ATOM 796 C C . SER A 1 103 ? 18.75531 -33.17572 1.57182 1.000 73.31670 342 SER A C 1
ATOM 797 O O . SER A 1 103 ? 19.11444 -33.19534 2.75502 1.000 67.27486 342 SER A O 1
ATOM 800 N N . LYS A 1 104 ? 19.41517 -32.49576 0.61786 1.000 71.58466 343 LYS A N 1
ATOM 801 C CA . LYS A 1 104 ? 20.45070 -31.53465 0.98340 1.000 69.91098 343 LYS A CA 1
ATOM 802 C C . LYS A 1 104 ? 19.78056 -30.42092 1.76418 1.000 72.75955 343 LYS A C 1
ATOM 803 O O . LYS A 1 104 ? 18.82494 -29.81134 1.28119 1.000 71.22870 343 LYS A O 1
ATOM 805 N N . LEU A 1 105 ? 20.24300 -30.18865 2.99092 1.000 71.98654 344 LEU A N 1
ATOM 806 C CA . LEU A 1 105 ? 19.61423 -29.21211 3.87110 1.000 68.28753 344 LEU A CA 1
ATOM 807 C C . LEU A 1 105 ? 20.18298 -27.81755 3.64064 1.000 70.34218 344 LEU A C 1
ATOM 808 O O . LEU A 1 105 ? 21.37900 -27.65532 3.37667 1.000 71.18325 344 LEU A O 1
ATOM 813 N N . GLY A 1 106 ? 19.31923 -26.80908 3.74489 1.000 66.99668 345 GLY A N 1
ATOM 814 C CA . GLY A 1 106 ? 19.75368 -25.44859 3.49732 1.000 70.12130 345 GLY A CA 1
ATOM 815 C C . GLY A 1 106 ? 20.22341 -25.25437 2.07097 1.000 73.60819 345 GLY A C 1
ATOM 816 O O . GLY A 1 106 ? 21.31624 -24.74040 1.81792 1.000 80.33800 345 GLY A O 1
ATOM 817 N N . TYR A 1 107 ? 19.37683 -25.67050 1.13525 1.000 67.78772 346 TYR A N 1
ATOM 818 C CA . TYR A 1 107 ? 19.66145 -25.73849 -0.28833 1.000 65.60521 346 TYR A CA 1
ATOM 819 C C . TYR A 1 107 ? 18.33630 -25.54391 -1.00373 1.000 61.80429 346 TYR A C 1
ATOM 820 O O . TYR A 1 107 ? 17.28448 -25.97478 -0.51946 1.000 67.00046 346 TYR A O 1
ATOM 829 N N . SER A 1 108 ? 18.37639 -24.81894 -2.10286 1.000 50.63747 347 SER A N 1
ATOM 830 C CA . SER A 1 108 ? 17.19674 -24.79314 -2.97143 1.000 62.69878 347 SER A CA 1
ATOM 831 C C . SER A 1 108 ? 16.05620 -24.09571 -2.23715 1.000 58.36295 347 SER A C 1
ATOM 832 O O . SER A 1 108 ? 16.28886 -23.22827 -1.39082 1.000 65.86515 347 SER A O 1
ATOM 835 N N . GLY A 1 109 ? 14.81866 -24.45666 -2.55287 1.000 53.95089 348 GLY A N 1
ATOM 836 C CA . GLY A 1 109 ? 13.71554 -23.94065 -1.78515 1.000 63.82441 348 GLY A CA 1
ATOM 837 C C . GLY A 1 109 ? 12.96053 -22.86411 -2.51086 1.000 63.54005 348 GLY A C 1
ATOM 838 O O . GLY A 1 109 ? 13.52348 -21.83459 -2.89249 1.000 63.37585 348 GLY A O 1
ATOM 839 N N . THR A 1 110 ? 11.67274 -23.09804 -2.70156 1.000 66.78522 349 THR A N 1
ATOM 840 C CA . THR A 1 110 ? 10.79738 -22.15937 -3.37673 1.000 68.76389 349 THR A CA 1
ATOM 841 C C . THR A 1 110 ? 9.73075 -21.69765 -2.40477 1.000 73.17405 349 THR A C 1
ATOM 842 O O . THR A 1 110 ? 9.55157 -22.26526 -1.32398 1.000 73.78887 349 THR A O 1
ATOM 846 N N . ALA A 1 111 ? 9.00261 -20.67004 -2.82131 1.000 72.76301 350 ALA A N 1
ATOM 847 C CA . ALA A 1 111 ? 8.06929 -19.99861 -1.93922 1.000 69.64044 350 ALA A CA 1
ATOM 848 C C . ALA A 1 111 ? 7.20650 -19.07397 -2.76149 1.000 69.60300 350 ALA A C 1
ATOM 849 O O . ALA A 1 111 ? 7.70168 -18.40692 -3.67014 1.000 73.07485 350 ALA A O 1
ATOM 851 N N . ILE A 1 112 ? 5.91830 -19.03979 -2.44959 1.000 70.45164 351 ILE A N 1
ATOM 852 C CA . ILE A 1 112 ? 5.02073 -18.07670 -3.07126 1.000 77.12316 351 ILE A CA 1
ATOM 853 C C . ILE A 1 112 ? 4.31978 -17.30601 -1.94657 1.000 82.37792 351 ILE A C 1
ATOM 854 O O . ILE A 1 112 ? 3.53328 -17.89063 -1.18294 1.000 83.77307 351 ILE A O 1
ATOM 859 N N . ILE A 1 113 ? 4.60218 -16.00125 -1.83859 1.000 81.41912 352 ILE A N 1
ATOM 860 C CA . ILE A 1 113 ? 3.93684 -15.13017 -0.86774 1.000 85.11958 352 ILE A CA 1
ATOM 861 C C . ILE A 1 113 ? 2.98029 -14.22893 -1.62336 1.000 84.28504 352 ILE A C 1
ATOM 862 O O . ILE A 1 113 ? 3.39367 -13.48774 -2.51840 1.000 85.92897 352 ILE A O 1
ATOM 867 N N . SER A 1 114 ? 1.71485 -14.26241 -1.24187 1.000 83.18502 353 SER A N 1
ATOM 868 C CA . SER A 1 114 ? 0.65417 -13.57728 -1.96133 1.000 84.63509 353 SER A CA 1
ATOM 869 C C . SER A 1 114 ? -0.33215 -12.93083 -0.99189 1.000 95.19517 353 SER A C 1
ATOM 870 O O . SER A 1 114 ? -0.56205 -13.42150 0.11764 1.000 95.45474 353 SER A O 1
ATOM 873 N N . ARG A 1 115 ? -0.91181 -11.81053 -1.41315 1.000 94.64079 354 ARG A N 1
ATOM 874 C CA . ARG A 1 115 ? -2.04543 -11.23416 -0.70456 1.000 100.54349 354 ARG A CA 1
ATOM 875 C C . ARG A 1 115 ? -3.36422 -11.64138 -1.35191 1.000 97.87187 354 ARG A C 1
ATOM 876 O O . ARG A 1 115 ? -4.42373 -11.23200 -0.87883 1.000 98.72177 354 ARG A O 1
ATOM 884 N N . ILE A 1 116 ? -3.32307 -12.44690 -2.40953 1.000 93.51904 355 ILE A N 1
ATOM 885 C CA . ILE A 1 116 ? -4.51027 -12.99379 -3.05904 1.000 98.07229 355 ILE A CA 1
ATOM 886 C C . ILE A 1 116 ? -4.60250 -14.45563 -2.65443 1.000 96.13502 355 ILE A C 1
ATOM 887 O O . ILE A 1 116 ? -3.73964 -15.25314 -3.04112 1.000 95.30552 355 ILE A O 1
ATOM 892 N N . LYS A 1 117 ? -5.62541 -14.81358 -1.87607 1.000 98.87559 356 LYS A N 1
ATOM 893 C CA . LYS A 1 117 ? -5.79812 -16.21975 -1.51245 1.000 97.61857 356 LYS A CA 1
ATOM 894 C C . LYS A 1 117 ? -5.90806 -17.03095 -2.80406 1.000 94.91037 356 LYS A C 1
ATOM 895 O O . LYS A 1 117 ? -6.78007 -16.74340 -3.63392 1.000 93.23261 356 LYS A O 1
ATOM 897 N N . PRO A 1 118 ? -5.01379 -17.98584 -3.05836 1.000 93.48787 357 PRO A N 1
ATOM 898 C CA . PRO A 1 118 ? -5.15772 -18.81555 -4.25483 1.000 90.15090 357 PRO A CA 1
ATOM 899 C C . PRO A 1 118 ? -6.38334 -19.69848 -4.13437 1.000 92.42528 357 PRO A C 1
ATOM 900 O O . PRO A 1 118 ? -6.87563 -19.96415 -3.03471 1.000 99.76682 357 PRO A O 1
ATOM 904 N N . LEU A 1 119 ? -6.88018 -20.15296 -5.28064 1.000 87.97538 358 LEU A N 1
ATOM 905 C CA . LEU A 1 119 ? -7.96078 -21.12771 -5.25451 1.000 88.50711 358 LEU A CA 1
ATOM 906 C C . LEU A 1 119 ? -7.46266 -22.48974 -4.78199 1.000 90.64872 358 LEU A C 1
ATOM 907 O O . LEU A 1 119 ? -8.25599 -23.30392 -4.30016 1.000 91.62410 358 LEU A O 1
ATOM 912 N N . SER A 1 120 ? -6.16283 -22.74755 -4.89928 1.000 93.78343 359 SER A N 1
ATOM 913 C CA . SER A 1 120 ? -5.53620 -24.00372 -4.49775 1.000 87.68850 359 SER A CA 1
ATOM 914 C C . SER A 1 120 ? -4.03160 -23.82537 -4.59168 1.000 84.71198 359 SER A C 1
ATOM 915 O O . SER A 1 120 ? -3.55549 -22.96729 -5.33369 1.000 88.82708 359 SER A O 1
ATOM 918 N N . VAL A 1 121 ? -3.28727 -24.61489 -3.82604 1.000 74.19424 360 VAL A N 1
ATOM 919 C CA . VAL A 1 121 ? -1.83138 -24.59152 -3.91184 1.000 77.03896 360 VAL A CA 1
ATOM 920 C C . VAL A 1 121 ? -1.32574 -26.02239 -3.81022 1.000 77.53153 360 VAL A C 1
ATOM 921 O O . VAL A 1 121 ? -1.57350 -26.70379 -2.81359 1.000 85.29244 360 VAL A O 1
ATOM 925 N N . ARG A 1 122 ? -0.61609 -26.47428 -4.83035 1.000 79.85594 361 ARG A N 1
ATOM 926 C CA . ARG A 1 122 ? -0.05064 -27.81020 -4.84341 1.000 75.27530 361 ARG A CA 1
ATOM 927 C C . ARG A 1 122 ? 1.44122 -27.70405 -5.15293 1.000 76.29014 361 ARG A C 1
ATOM 928 O O . ARG A 1 122 ? 1.87182 -26.81139 -5.89501 1.000 76.31227 361 ARG A O 1
ATOM 936 N N . TYR A 1 123 ? 2.23196 -28.58503 -4.54198 1.000 71.18787 362 TYR A N 1
ATOM 937 C CA . TYR A 1 123 ? 3.68812 -28.57338 -4.63033 1.000 75.92214 362 TYR A CA 1
ATOM 938 C C . TYR A 1 123 ? 4.17031 -29.79093 -5.41995 1.000 82.31860 362 TYR A C 1
ATOM 939 O O . TYR A 1 123 ? 3.57959 -30.87210 -5.33387 1.000 83.45537 362 TYR A O 1
ATOM 948 N N . GLY A 1 124 ? 5.25118 -29.63354 -6.17772 1.000 83.02871 363 GLY A N 1
ATOM 949 C CA . GLY A 1 124 ? 5.75149 -30.70975 -7.00973 1.000 80.69158 363 GLY A CA 1
ATOM 950 C C . GLY A 1 124 ? 4.98452 -30.83480 -8.31339 1.000 81.79178 363 GLY A C 1
ATOM 951 O O . GLY A 1 124 ? 4.01637 -30.11689 -8.57359 1.000 82.19288 363 GLY A O 1
ATOM 952 N N . THR A 1 125 ? 5.43560 -31.77015 -9.15222 1.000 80.80309 364 THR A N 1
ATOM 953 C CA . THR A 1 125 ? 4.78045 -31.99137 -10.43984 1.000 78.70504 364 THR A CA 1
ATOM 954 C C . THR A 1 125 ? 3.67079 -33.01705 -10.25717 1.000 76.94559 364 THR A C 1
ATOM 955 O O . THR A 1 125 ? 3.92846 -34.16903 -9.89650 1.000 80.96828 364 THR A O 1
ATOM 959 N N . GLY A 1 126 ? 2.43590 -32.59260 -10.52455 1.000 80.25898 365 GLY A N 1
ATOM 960 C CA . GLY A 1 126 ? 1.26123 -33.42259 -10.36513 1.000 75.96764 365 GLY A CA 1
ATOM 961 C C . GLY A 1 126 ? 0.96030 -33.68861 -8.90296 1.000 87.11469 365 GLY A C 1
ATOM 962 O O . GLY A 1 126 ? 1.32951 -32.92918 -7.99425 1.000 91.30059 365 GLY A O 1
ATOM 963 N N . LEU A 1 127 ? 0.30051 -34.81584 -8.67507 1.000 85.99519 366 LEU A N 1
ATOM 964 C CA . LEU A 1 127 ? -0.01849 -35.26141 -7.33117 1.000 83.64214 366 LEU A CA 1
ATOM 965 C C . LEU A 1 127 ? 1.12742 -36.03241 -6.70229 1.000 85.18256 366 LEU A C 1
ATOM 966 O O . LEU A 1 127 ? 0.93193 -36.71386 -5.69185 1.000 81.43633 366 LEU A O 1
ATOM 971 N N . SER A 1 128 ? 2.32134 -35.93557 -7.28041 1.000 86.78305 367 SER A N 1
ATOM 972 C CA . SER A 1 128 ? 3.48947 -36.57826 -6.70188 1.000 87.12633 367 SER A CA 1
ATOM 973 C C . SER A 1 128 ? 3.96199 -35.88271 -5.42282 1.000 86.03935 367 SER A C 1
ATOM 974 O O . SER A 1 128 ? 4.73992 -36.46904 -4.66642 1.000 80.41374 367 SER A O 1
ATOM 977 N N . GLY A 1 129 ? 3.51245 -34.65530 -5.16228 1.000 77.94683 368 GLY A N 1
ATOM 978 C CA . GLY A 1 129 ? 3.86160 -33.97321 -3.94207 1.000 69.79535 368 GLY A CA 1
ATOM 979 C C . GLY A 1 129 ? 5.16582 -33.21846 -4.05959 1.000 75.72965 368 GLY A C 1
ATOM 980 O O . GLY A 1 129 ? 5.85073 -33.24580 -5.08337 1.000 84.75625 368 GLY A O 1
ATOM 981 N N . HIS A 1 130 ? 5.49746 -32.51243 -2.97333 1.000 73.19985 369 HIS A N 1
ATOM 982 C CA . HIS A 1 130 ? 6.72813 -31.73686 -2.89960 1.000 72.95617 369 HIS A CA 1
ATOM 983 C C . HIS A 1 130 ? 7.86710 -32.43182 -3.61898 1.000 70.18897 369 HIS A C 1
ATOM 984 O O . HIS A 1 130 ? 8.14525 -33.60753 -3.37061 1.000 71.75407 369 HIS A O 1
ATOM 991 N N . ASP A 1 131 ? 8.53251 -31.69782 -4.50950 1.000 73.75940 370 ASP A N 1
ATOM 992 C CA . ASP A 1 131 ? 9.81126 -32.17884 -5.00173 1.000 70.08742 370 ASP A CA 1
ATOM 993 C C . ASP A 1 131 ? 10.78029 -32.29177 -3.82335 1.000 68.99207 370 ASP A C 1
ATOM 994 O O . ASP A 1 131 ? 10.78022 -31.46103 -2.90852 1.000 65.21522 370 ASP A O 1
ATOM 999 N N . THR A 1 132 ? 11.58587 -33.35343 -3.83346 1.000 69.86085 371 THR A N 1
ATOM 1000 C CA . THR A 1 132 ? 12.56918 -33.56125 -2.77446 1.000 66.00773 371 THR A CA 1
ATOM 1001 C C . THR A 1 132 ? 13.40156 -32.31343 -2.52365 1.000 65.96675 371 THR A C 1
ATOM 1002 O O . THR A 1 132 ? 13.78167 -32.03744 -1.38114 1.000 69.95921 371 THR A O 1
ATOM 1006 N N . GLU A 1 133 ? 13.71433 -31.55352 -3.56692 1.000 59.95430 372 GLU A N 1
ATOM 1007 C CA . GLU A 1 133 ? 14.57439 -30.39569 -3.39914 1.000 63.26120 372 GLU A CA 1
ATOM 1008 C C . GLU A 1 133 ? 13.75975 -29.11001 -3.26380 1.000 68.52468 372 GLU A C 1
ATOM 1009 O O . GLU A 1 133 ? 14.29138 -28.00947 -3.43137 1.000 67.25015 372 GLU A O 1
ATOM 1015 N N . GLY A 1 134 ? 12.47961 -29.24032 -2.90808 1.000 69.94316 373 GLY A N 1
ATOM 1016 C CA . GLY A 1 134 ? 11.58183 -28.11748 -2.73119 1.000 66.18139 373 GLY A CA 1
ATOM 1017 C C . GLY A 1 134 ? 11.61672 -27.14456 -3.89305 1.000 69.01923 373 GLY A C 1
ATOM 1018 O O . GLY A 1 134 ? 11.63221 -25.93057 -3.66916 1.000 67.37637 373 GLY A O 1
ATOM 1019 N N . ARG A 1 135 ? 11.59456 -27.64933 -5.13552 1.000 66.31557 374 ARG A N 1
ATOM 1020 C CA . ARG A 1 135 ? 11.83673 -26.81827 -6.31080 1.000 63.28491 374 ARG A CA 1
ATOM 1021 C C . ARG A 1 135 ? 10.58170 -26.37724 -7.05265 1.000 65.74428 374 ARG A C 1
ATOM 1022 O O . ARG A 1 135 ? 10.67520 -25.53420 -7.94127 1.000 64.58949 374 ARG A O 1
ATOM 1030 N N . ILE A 1 136 ? 9.41550 -26.91053 -6.73948 1.000 70.13944 375 ILE A N 1
ATOM 1031 C CA . ILE A 1 136 ? 8.20730 -26.55768 -7.47313 1.000 70.03840 375 ILE A CA 1
ATOM 1032 C C . ILE A 1 136 ? 7.13922 -26.11320 -6.48560 1.000 73.60422 375 ILE A C 1
ATOM 1033 O O . ILE A 1 136 ? 6.86702 -26.80787 -5.49866 1.000 72.91919 375 ILE A O 1
ATOM 1038 N N . VAL A 1 137 ? 6.53183 -24.95980 -6.75953 1.000 74.12642 376 VAL A N 1
ATOM 1039 C CA . VAL A 1 137 ? 5.31570 -24.53017 -6.08385 1.000 71.80013 376 VAL A CA 1
ATOM 1040 C C . VAL A 1 137 ? 4.35889 -24.03433 -7.16047 1.000 76.23104 376 VAL A C 1
ATOM 1041 O O . VAL A 1 137 ? 4.75447 -23.23827 -8.02004 1.000 73.90399 376 VAL A O 1
ATOM 1045 N N . THR A 1 138 ? 3.11304 -24.50673 -7.12471 1.000 76.65364 377 THR A N 1
ATOM 1046 C CA . THR A 1 138 ? 2.11798 -24.18615 -8.14274 1.000 77.14309 377 THR A CA 1
ATOM 1047 C C . THR A 1 138 ? 0.86263 -23.65836 -7.47142 1.000 78.77169 377 THR A C 1
ATOM 1048 O O . THR A 1 138 ? 0.31209 -24.31537 -6.58268 1.000 80.11063 377 THR A O 1
ATOM 1052 N N . ALA A 1 139 ? 0.37654 -22.50937 -7.92150 1.000 78.60321 378 ALA A N 1
ATOM 1053 C CA . ALA A 1 139 ? -0.76604 -21.86152 -7.28735 1.000 83.74696 378 ALA A CA 1
ATOM 1054 C C . ALA A 1 139 ? -1.84881 -21.55416 -8.30685 1.000 88.20578 378 ALA A C 1
ATOM 1055 O O . ALA A 1 139 ? -1.57276 -20.96044 -9.35609 1.000 88.03363 378 ALA A O 1
ATOM 1057 N N . GLU A 1 140 ? -3.07999 -21.94114 -7.98767 1.000 89.75218 379 GLU A N 1
ATOM 1058 C CA . GLU A 1 140 ? -4.19841 -21.70451 -8.88116 1.000 89.36388 379 GLU A CA 1
ATOM 1059 C C . GLU A 1 140 ? -4.89315 -20.41138 -8.50183 1.000 92.46791 379 GLU A C 1
ATOM 1060 O O . GLU A 1 140 ? -5.22369 -20.19293 -7.33067 1.000 92.16255 379 GLU A O 1
ATOM 1066 N N . PHE A 1 141 ? -5.12056 -19.56593 -9.48898 1.000 91.16515 380 PHE A N 1
ATOM 1067 C CA . PHE A 1 141 ? -5.88898 -18.35800 -9.28365 1.000 91.48338 380 PHE A CA 1
ATOM 1068 C C . PHE A 1 141 ? -7.15305 -18.46002 -10.11469 1.000 93.02557 380 PHE A C 1
ATOM 1069 O O . PHE A 1 141 ? -7.42112 -19.49343 -10.73939 1.000 93.14339 380 PHE A O 1
ATOM 1077 N N . ASP A 1 142 ? -7.94661 -17.39113 -10.11857 1.000 91.36159 381 ASP A N 1
ATOM 1078 C CA . ASP A 1 142 ? -9.25030 -17.49702 -10.76303 1.000 93.36865 381 ASP A CA 1
ATOM 1079 C C . ASP A 1 142 ? -9.12666 -17.75418 -12.26038 1.000 98.37224 381 ASP A C 1
ATOM 1080 O O . ASP A 1 142 ? -9.83644 -18.60475 -12.80866 1.000 101.48643 381 ASP A O 1
ATOM 1085 N N . SER A 1 143 ? -8.19793 -17.07718 -12.93029 1.000 97.38307 382 SER A N 1
ATOM 1086 C CA . SER A 1 143 ? -8.11044 -17.14066 -14.38440 1.000 94.90509 382 SER A CA 1
ATOM 1087 C C . SER A 1 143 ? -6.91575 -17.93975 -14.91195 1.000 98.97376 382 SER A C 1
ATOM 1088 O O . SER A 1 143 ? -6.89936 -18.27470 -16.10134 1.000 95.65938 382 SER A O 1
ATOM 1091 N N . PHE A 1 144 ? -5.95039 -18.30730 -14.06431 1.000 98.71342 383 PHE A N 1
ATOM 1092 C CA . PHE A 1 144 ? -4.68071 -18.87693 -14.52036 1.000 89.05475 383 PHE A CA 1
ATOM 1093 C C . PHE A 1 144 ? -3.98822 -19.61439 -13.37435 1.000 89.94260 383 PHE A C 1
ATOM 1094 O O . PHE A 1 144 ? -4.35792 -19.48589 -12.20068 1.000 91.49544 383 PHE A O 1
ATOM 1102 N N . TYR A 1 145 ? -2.91727 -20.32602 -13.72418 1.000 85.27524 384 TYR A N 1
ATOM 1103 C CA . TYR A 1 145 ? -1.99932 -20.93919 -12.77479 1.000 82.76116 384 TYR A CA 1
ATOM 1104 C C . TYR A 1 145 ? -0.69363 -20.15197 -12.73781 1.000 82.93213 384 TYR A C 1
ATOM 1105 O O . TYR A 1 145 ? -0.31492 -19.50397 -13.71577 1.000 86.18207 384 TYR A O 1
ATOM 1114 N N . LEU A 1 146 ? 0.01668 -20.23538 -11.61814 1.000 80.76847 385 LEU A N 1
ATOM 1115 C CA . LEU A 1 146 ? 1.32614 -19.61167 -11.46737 1.000 76.22488 385 LEU A CA 1
ATOM 1116 C C . LEU A 1 146 ? 2.28115 -20.63517 -10.87273 1.000 78.00119 385 LEU A C 1
ATOM 1117 O O . LEU A 1 146 ? 2.10893 -21.04777 -9.72101 1.000 79.37171 385 LEU A O 1
ATOM 1122 N N . ILE A 1 147 ? 3.27127 -21.05448 -11.65743 1.000 77.47062 386 ILE A N 1
ATOM 1123 C CA . ILE A 1 147 ? 4.25454 -22.03369 -11.22163 1.000 72.08025 386 ILE A CA 1
ATOM 1124 C C . ILE A 1 147 ? 5.54943 -21.31366 -10.91471 1.000 73.40116 386 ILE A C 1
ATOM 1125 O O . ILE A 1 147 ? 6.11209 -20.62228 -11.77448 1.000 73.25207 386 ILE A O 1
ATOM 1130 N N . ASN A 1 148 ? 6.02316 -21.48710 -9.69490 1.000 70.53333 387 ASN A N 1
ATOM 1131 C CA . ASN A 1 148 ? 7.31838 -20.98903 -9.28183 1.000 69.81450 387 ASN A CA 1
ATOM 1132 C C . ASN A 1 148 ? 8.26210 -22.17393 -9.17204 1.000 66.77291 387 ASN A C 1
ATOM 1133 O O . ASN A 1 148 ? 7.93221 -23.18581 -8.54633 1.000 72.12062 387 ASN A O 1
ATOM 1138 N N . THR A 1 149 ? 9.43555 -22.04406 -9.77483 1.000 61.65444 388 THR A N 1
ATOM 1139 C CA . THR A 1 149 ? 10.34493 -23.16527 -9.87148 1.000 62.91409 388 THR A CA 1
ATOM 1140 C C . THR A 1 149 ? 11.76769 -22.65477 -9.72802 1.000 61.52257 388 THR A C 1
ATOM 1141 O O . THR A 1 149 ? 12.05959 -21.49503 -10.00826 1.000 63.58577 388 THR A O 1
ATOM 1145 N N . TYR A 1 150 ? 12.62986 -23.50791 -9.22628 1.000 58.40987 389 TYR A N 1
ATOM 1146 C CA . TYR A 1 150 ? 14.06376 -23.27420 -9.20735 1.000 57.84366 389 TYR A CA 1
ATOM 1147 C C . TYR A 1 150 ? 14.60249 -24.52383 -9.87186 1.000 62.77681 389 TYR A C 1
ATOM 1148 O O . TYR A 1 150 ? 14.78176 -25.56113 -9.22674 1.000 60.63388 389 TYR A O 1
ATOM 1157 N N . VAL A 1 151 ? 14.82719 -24.41197 -11.17509 1.000 60.80969 390 VAL A N 1
ATOM 1158 C CA . VAL A 1 151 ? 15.26831 -25.50412 -12.02640 1.000 60.05554 390 VAL A CA 1
ATOM 1159 C C . VAL A 1 151 ? 16.61988 -26.00672 -11.54614 1.000 56.26072 390 VAL A C 1
ATOM 1160 O O . VAL A 1 151 ? 17.49042 -25.19163 -11.20831 1.000 57.20136 390 VAL A O 1
ATOM 1164 N N . PRO A 1 152 ? 16.84880 -27.31742 -11.51576 1.000 55.12291 391 PRO A N 1
ATOM 1165 C CA . PRO A 1 152 ? 18.14604 -27.81515 -11.04821 1.000 59.80231 391 PRO A CA 1
ATOM 1166 C C . PRO A 1 152 ? 19.28394 -27.48185 -11.99477 1.000 66.21814 391 PRO A C 1
ATOM 1167 O O . PRO A 1 152 ? 19.19925 -27.65769 -13.21603 1.000 62.23680 391 PRO A O 1
ATOM 1171 N N . ASN A 1 153 ? 20.34313 -26.96013 -11.38891 1.000 64.80769 392 ASN A N 1
ATOM 1172 C CA . ASN A 1 153 ? 21.53800 -26.53626 -12.08785 1.000 60.42426 392 ASN A CA 1
ATOM 1173 C C . ASN A 1 153 ? 22.29070 -27.77098 -12.51100 1.000 61.56056 392 ASN A C 1
ATOM 1174 O O . ASN A 1 153 ? 22.54227 -28.65941 -11.68715 1.000 70.10014 392 ASN A O 1
ATOM 1179 N N . SER A 1 154 ? 22.66477 -27.81094 -13.78799 1.000 66.30353 393 SER A N 1
ATOM 1180 C CA . SER A 1 154 ? 23.34018 -28.97814 -14.33513 1.000 66.14602 393 SER A CA 1
ATOM 1181 C C . SER A 1 154 ? 24.69422 -29.17355 -13.69607 1.000 63.00399 393 SER A C 1
ATOM 1182 O O . SER A 1 154 ? 25.31350 -30.22584 -13.87636 1.000 66.20054 393 SER A O 1
ATOM 1185 N N . GLY A 1 155 ? 25.15684 -28.18741 -12.94762 1.000 66.29246 394 GLY A N 1
ATOM 1186 C CA . GLY A 1 155 ? 26.36167 -28.31715 -12.17286 1.000 68.37075 394 GLY A CA 1
ATOM 1187 C C . GLY A 1 155 ? 27.60971 -28.09382 -13.00029 1.000 75.04373 394 GLY A C 1
ATOM 1188 O O . GLY A 1 155 ? 27.60675 -28.14755 -14.23150 1.000 79.09985 394 GLY A O 1
ATOM 1189 N N . ASP A 1 156 ? 28.68441 -27.79992 -12.28891 1.000 73.17757 395 ASP A N 1
ATOM 1190 C CA . ASP A 1 156 ? 29.99507 -27.84151 -12.90058 1.000 80.85341 395 ASP A CA 1
ATOM 1191 C C . ASP A 1 156 ? 30.33821 -29.27908 -13.25257 1.000 83.22488 395 ASP A C 1
ATOM 1192 O O . ASP A 1 156 ? 30.03921 -30.20285 -12.49016 1.000 85.23968 395 ASP A O 1
ATOM 1197 N N . GLY A 1 157 ? 30.97008 -29.47653 -14.40173 1.000 78.39284 396 GLY A N 1
ATOM 1198 C CA . GLY A 1 157 ? 31.08415 -30.80910 -14.95085 1.000 86.72318 396 GLY A CA 1
ATOM 1199 C C . GLY A 1 157 ? 29.79774 -31.37586 -15.49079 1.000 78.80525 396 GLY A C 1
ATOM 1200 O O . GLY A 1 157 ? 29.78582 -32.53886 -15.89575 1.000 81.29913 396 GLY A O 1
ATOM 1201 N N . LEU A 1 158 ? 28.71329 -30.59926 -15.48254 1.000 72.34144 397 LEU A N 1
ATOM 1202 C CA . LEU A 1 158 ? 27.47165 -30.96499 -16.15530 1.000 69.76573 397 LEU A CA 1
ATOM 1203 C C . LEU A 1 158 ? 27.01074 -32.35903 -15.74608 1.000 69.95833 397 LEU A C 1
ATOM 1204 O O . LEU A 1 158 ? 26.30636 -33.05626 -16.48167 1.000 65.17427 397 LEU A O 1
ATOM 1209 N N . LYS A 1 159 ? 27.42153 -32.76212 -14.54318 1.000 71.42244 398 LYS A N 1
ATOM 1210 C CA . LYS A 1 159 ? 27.10375 -34.06672 -13.98702 1.000 68.99483 398 LYS A CA 1
ATOM 1211 C C . LYS A 1 159 ? 25.61490 -34.23766 -13.68628 1.000 66.61747 398 LYS A C 1
ATOM 1212 O O . LYS A 1 159 ? 25.18690 -35.34362 -13.34106 1.000 68.33736 398 LYS A O 1
ATOM 1214 N N . ARG A 1 160 ? 24.80639 -33.19138 -13.81990 1.000 64.73372 399 ARG A N 1
ATOM 1215 C CA . ARG A 1 160 ? 23.36341 -33.33949 -13.71442 1.000 67.40886 399 ARG A CA 1
ATOM 1216 C C . ARG A 1 160 ? 22.69820 -33.00970 -15.04135 1.000 67.95801 399 ARG A C 1
ATOM 1217 O O . ARG A 1 160 ? 21.46977 -32.88272 -15.10657 1.000 68.17465 399 ARG A O 1
ATOM 1225 N N . LEU A 1 161 ? 23.48442 -32.87849 -16.10967 1.000 69.57181 400 LEU A N 1
ATOM 1226 C CA . LEU A 1 161 ? 22.90450 -32.48362 -17.38358 1.000 68.02555 400 LEU A CA 1
ATOM 1227 C C . LEU A 1 161 ? 21.93480 -33.54084 -17.88776 1.000 68.18333 400 LEU A C 1
ATOM 1228 O O . LEU A 1 161 ? 20.87271 -33.21018 -18.42860 1.000 69.38130 400 LEU A O 1
ATOM 1233 N N . SER A 1 162 ? 22.25567 -34.81800 -17.67520 1.000 66.48747 401 SER A N 1
ATOM 1234 C CA . SER A 1 162 ? 21.36728 -35.87533 -18.14147 1.000 71.26912 401 SER A CA 1
ATOM 1235 C C . SER A 1 162 ? 20.06135 -35.89666 -17.35475 1.000 73.78607 401 SER A C 1
ATOM 1236 O O . SER A 1 162 ? 18.98591 -36.05183 -17.94018 1.000 74.89480 401 SER A O 1
ATOM 1239 N N . TYR A 1 163 ? 20.12959 -35.75382 -16.02204 1.000 67.47870 402 TYR A N 1
ATOM 1240 C CA . TYR A 1 163 ? 18.89724 -35.64798 -15.23822 1.000 62.25319 402 TYR A CA 1
ATOM 1241 C C . TYR A 1 163 ? 18.07919 -34.44849 -15.68795 1.000 63.20528 402 TYR A C 1
ATOM 1242 O O . TYR A 1 163 ? 16.85624 -34.54020 -15.85675 1.000 61.80411 402 TYR A O 1
ATOM 1251 N N . ARG A 1 164 ? 18.74682 -33.30581 -15.86483 1.000 61.16019 403 ARG A N 1
ATOM 1252 C CA . ARG A 1 164 ? 18.05619 -32.07408 -16.21355 1.000 60.74269 403 ARG A CA 1
ATOM 1253 C C . ARG A 1 164 ? 17.27169 -32.24277 -17.49467 1.000 67.45213 403 ARG A C 1
ATOM 1254 O O . ARG A 1 164 ? 16.04811 -32.05301 -17.51530 1.000 68.59755 403 ARG A O 1
ATOM 1262 N N . ILE A 1 165 ? 17.97056 -32.62857 -18.57285 1.000 69.80563 404 ILE A N 1
ATOM 1263 C CA . ILE A 1 165 ? 17.40329 -32.64402 -19.91642 1.000 64.78260 404 ILE A CA 1
ATOM 1264 C C . ILE A 1 165 ? 16.37124 -33.74263 -20.05019 1.000 64.62051 404 ILE A C 1
ATOM 1265 O O . ILE A 1 165 ? 15.26419 -33.51123 -20.55268 1.000 68.32048 404 ILE A O 1
ATOM 1270 N N . GLU A 1 166 ? 16.71151 -34.94668 -19.58883 1.000 66.41619 405 GLU A N 1
ATOM 1271 C CA . GLU A 1 166 ? 15.90839 -36.14319 -19.82755 1.000 72.54333 405 GLU A CA 1
ATOM 1272 C C . GLU A 1 166 ? 14.78606 -36.33524 -18.82511 1.000 71.99555 405 GLU A C 1
ATOM 1273 O O . GLU A 1 166 ? 13.84590 -37.08131 -19.12003 1.000 74.82091 405 GLU A O 1
ATOM 1279 N N . GLU A 1 167 ? 14.85151 -35.68158 -17.65895 1.000 74.20735 406 GLU A N 1
ATOM 1280 C CA . GLU A 1 167 ? 13.84101 -35.86180 -16.61716 1.000 72.30751 406 GLU A CA 1
ATOM 1281 C C . GLU A 1 167 ? 13.18606 -34.54233 -16.20981 1.000 71.74634 406 GLU A C 1
ATOM 1282 O O . GLU A 1 167 ? 11.99252 -34.34230 -16.47184 1.000 71.44182 406 GLU A O 1
ATOM 1288 N N . TRP A 1 168 ? 13.94214 -33.63857 -15.57530 1.000 64.45918 407 TRP A N 1
ATOM 1289 C CA . TRP A 1 168 ? 13.34259 -32.39791 -15.09533 1.000 62.99314 407 TRP A CA 1
ATOM 1290 C C . TRP A 1 168 ? 12.61881 -31.66529 -16.21429 1.000 68.25063 407 TRP A C 1
ATOM 1291 O O . TRP A 1 168 ? 11.41138 -31.38561 -16.12620 1.000 67.33899 407 TRP A O 1
ATOM 1302 N N . ASP A 1 169 ? 13.37427 -31.28217 -17.24970 1.000 64.87841 408 ASP A N 1
ATOM 1303 C CA . ASP A 1 169 ? 12.81435 -30.45755 -18.30470 1.000 62.31605 408 ASP A CA 1
ATOM 1304 C C . ASP A 1 169 ? 11.54221 -31.08583 -18.83430 1.000 66.06704 408 ASP A C 1
ATOM 1305 O O . ASP A 1 169 ? 10.53848 -30.39225 -19.04747 1.000 65.98856 408 ASP A O 1
ATOM 1310 N N . ARG A 1 170 ? 11.54811 -32.41712 -18.98752 1.000 64.42255 409 ARG A N 1
ATOM 1311 C CA . ARG A 1 170 ? 10.38266 -33.10375 -19.53150 1.000 63.56333 409 ARG A CA 1
ATOM 1312 C C . ARG A 1 170 ? 9.19289 -32.98706 -18.59837 1.000 68.36216 409 ARG A C 1
ATOM 1313 O O . ARG A 1 170 ? 8.11605 -32.53040 -19.00044 1.000 69.67714 409 ARG A O 1
ATOM 1321 N N . THR A 1 171 ? 9.37529 -33.39071 -17.33916 1.000 70.96414 410 THR A N 1
ATOM 1322 C CA . THR A 1 171 ? 8.28239 -33.37094 -16.37604 1.000 66.71529 410 THR A CA 1
ATOM 1323 C C . THR A 1 171 ? 7.74996 -31.96303 -16.16866 1.000 65.11415 410 THR A C 1
ATOM 1324 O O . THR A 1 171 ? 6.53392 -31.76070 -16.08172 1.000 69.08542 410 THR A O 1
ATOM 1328 N N . LEU A 1 172 ? 8.63067 -30.96577 -16.12096 1.000 60.76054 411 LEU A N 1
ATOM 1329 C CA . LEU A 1 172 ? 8.11969 -29.61304 -15.93976 1.000 60.71295 411 LEU A CA 1
ATOM 1330 C C . LEU A 1 172 ? 7.22232 -29.22178 -17.10163 1.000 71.15073 411 LEU A C 1
ATOM 1331 O O . LEU A 1 172 ? 6.13941 -28.65380 -16.90604 1.000 76.07633 411 LEU A O 1
ATOM 1336 N N . SER A 1 173 ? 7.64247 -29.56894 -18.31672 1.000 71.85847 412 SER A N 1
ATOM 1337 C CA . SER A 1 173 ? 6.80536 -29.38992 -19.48946 1.000 68.41303 412 SER A CA 1
ATOM 1338 C C . SER A 1 173 ? 5.45999 -30.08530 -19.31419 1.000 68.88734 412 SER A C 1
ATOM 1339 O O . SER A 1 173 ? 4.40288 -29.44990 -19.40926 1.000 71.90904 412 SER A O 1
ATOM 1342 N N . ASN A 1 174 ? 5.48098 -31.39193 -19.02870 1.000 69.16425 413 ASN A N 1
ATOM 1343 C CA . ASN A 1 174 ? 4.23130 -32.14737 -18.91600 1.000 73.83950 413 ASN A CA 1
ATOM 1344 C C . ASN A 1 174 ? 3.32840 -31.56881 -17.83244 1.000 75.46285 413 ASN A C 1
ATOM 1345 O O . ASN A 1 174 ? 2.10332 -31.49787 -18.00229 1.000 80.22203 413 ASN A O 1
ATOM 1350 N N . HIS A 1 175 ? 3.91490 -31.15699 -16.70766 1.000 72.91349 414 HIS A N 1
ATOM 1351 C CA . HIS A 1 175 ? 3.13097 -30.49178 -15.67145 1.000 79.83360 414 HIS A CA 1
ATOM 1352 C C . HIS A 1 175 ? 2.43199 -29.27137 -16.24114 1.000 79.94733 414 HIS A C 1
ATOM 1353 O O . HIS A 1 175 ? 1.21025 -29.12639 -16.13158 1.000 84.89468 414 HIS A O 1
ATOM 1360 N N . ILE A 1 176 ? 3.20263 -28.39733 -16.87966 1.000 77.30388 415 ILE A N 1
ATOM 1361 C CA . ILE A 1 176 ? 2.67572 -27.13527 -17.36916 1.000 79.30613 415 ILE A CA 1
ATOM 1362 C C . ILE A 1 176 ? 1.53979 -27.38380 -18.34987 1.000 84.00746 415 ILE A C 1
ATOM 1363 O O . ILE A 1 176 ? 0.48078 -26.74654 -18.28140 1.000 85.73743 415 ILE A O 1
ATOM 1368 N N . LYS A 1 177 ? 1.74571 -28.32583 -19.27569 1.000 83.15824 416 LYS A N 1
ATOM 1369 C CA . LYS A 1 177 ? 0.79207 -28.51598 -20.36537 1.000 84.12021 416 LYS A CA 1
ATOM 1370 C C . LYS A 1 177 ? -0.49470 -29.16084 -19.87482 1.000 88.38825 416 LYS A C 1
ATOM 1371 O O . LYS A 1 177 ? -1.58603 -28.83615 -20.36377 1.000 91.67496 416 LYS A O 1
ATOM 1377 N N . GLU A 1 178 ? -0.38365 -30.09996 -18.92871 1.000 86.45419 417 GLU A N 1
ATOM 1378 C CA . GLU A 1 178 ? -1.57293 -30.65485 -18.29006 1.000 88.61930 417 GLU A CA 1
ATOM 1379 C C . GLU A 1 178 ? -2.40888 -29.53098 -17.69401 1.000 88.24048 417 GLU A C 1
ATOM 1380 O O . GLU A 1 178 ? -3.62122 -29.45086 -17.91198 1.000 88.51033 417 GLU A O 1
ATOM 1386 N N . LEU A 1 179 ? -1.75146 -28.61175 -16.98741 1.000 85.65530 418 LEU A N 1
ATOM 1387 C CA . LEU A 1 179 ? -2.46217 -27.50941 -16.35750 1.000 82.84751 418 LEU A CA 1
ATOM 1388 C C . LEU A 1 179 ? -3.12791 -26.62234 -17.39725 1.000 86.03547 418 LEU A C 1
ATOM 1389 O O . LEU A 1 179 ? -4.27887 -26.20754 -17.21095 1.000 88.26978 418 LEU A O 1
ATOM 1394 N N . GLU A 1 180 ? -2.42385 -26.34447 -18.51057 1.000 86.04488 419 GLU A N 1
ATOM 1395 C CA . GLU A 1 180 ? -2.93633 -25.44454 -19.54486 1.000 85.65993 419 GLU A CA 1
ATOM 1396 C C . GLU A 1 180 ? -4.25382 -25.97175 -20.08729 1.000 86.86022 419 GLU A C 1
ATOM 1397 O O . GLU A 1 180 ? -5.08826 -25.19260 -20.56572 1.000 89.48526 419 GLU A O 1
ATOM 1403 N N . LYS A 1 181 ? -4.44833 -27.29872 -20.02539 1.000 84.20051 420 LYS A N 1
ATOM 1404 C CA . LYS A 1 181 ? -5.70149 -27.90404 -20.46470 1.000 89.13331 420 LYS A CA 1
ATOM 1405 C C . LYS A 1 181 ? -6.87308 -27.22139 -19.78791 1.000 91.92553 420 LYS A C 1
ATOM 1406 O O . LYS A 1 181 ? -7.86005 -26.85784 -20.43411 1.000 101.24657 420 LYS A O 1
ATOM 1412 N N . SER A 1 182 ? -6.76527 -27.02195 -18.48269 1.000 91.00908 421 SER A N 1
ATOM 1413 C CA . SER A 1 182 ? -7.78697 -26.34191 -17.71053 1.000 93.62089 421 SER A CA 1
ATOM 1414 C C . SER A 1 182 ? -7.68061 -24.82445 -17.84568 1.000 93.78767 421 SER A C 1
ATOM 1415 O O . SER A 1 182 ? -8.39582 -24.22621 -18.65328 1.000 94.45719 421 SER A O 1
ATOM 1418 N N . LYS A 1 183 ? -6.79748 -24.19370 -17.07507 1.000 88.28034 422 LYS A N 1
ATOM 1419 C CA . LYS A 1 183 ? -6.59209 -22.75385 -17.08436 1.000 88.15105 422 LYS A CA 1
ATOM 1420 C C . LYS A 1 183 ? -5.23032 -22.40704 -17.70561 1.000 91.60007 422 LYS A C 1
ATOM 1421 O O . LYS A 1 183 ? -4.33771 -23.26046 -17.76485 1.000 92.54024 422 LYS A O 1
ATOM 1423 N N . PRO A 1 184 ? -5.04609 -21.17533 -18.20973 1.000 87.26111 423 PRO A N 1
ATOM 1424 C CA . PRO A 1 184 ? -3.71278 -20.76209 -18.67966 1.000 81.14921 423 PRO A CA 1
ATOM 1425 C C . PRO A 1 184 ? -2.66496 -20.81869 -17.57902 1.000 87.37595 423 PRO A C 1
ATOM 1426 O O . PRO A 1 184 ? -2.96373 -20.94665 -16.38824 1.000 92.77235 423 PRO A O 1
ATOM 1430 N N . VAL A 1 185 ? -1.41153 -20.70239 -17.99428 1.000 82.19510 424 VAL A N 1
ATOM 1431 C CA . VAL A 1 185 ? -0.28463 -20.95781 -17.10996 1.000 78.18519 424 VAL A CA 1
ATOM 1432 C C . VAL A 1 185 ? 0.73013 -19.83378 -17.21289 1.000 78.58397 424 VAL A C 1
ATOM 1433 O O . VAL A 1 185 ? 0.92807 -19.23910 -18.27697 1.000 77.14482 424 VAL A O 1
ATOM 1437 N N . VAL A 1 186 ? 1.34380 -19.52063 -16.07680 1.000 77.51455 425 VAL A N 1
ATOM 1438 C CA . VAL A 1 186 ? 2.40407 -18.53661 -16.00290 1.000 75.62087 425 VAL A CA 1
ATOM 1439 C C . VAL A 1 186 ? 3.53572 -19.17730 -15.23269 1.000 78.86004 425 VAL A C 1
ATOM 1440 O O . VAL A 1 186 ? 3.39259 -19.47687 -14.03872 1.000 78.56192 425 VAL A O 1
ATOM 1444 N N . LEU A 1 187 ? 4.64903 -19.39746 -15.91119 1.000 73.48899 426 LEU A N 1
ATOM 1445 C CA . LEU A 1 187 ? 5.80061 -20.04083 -15.31941 1.000 70.42750 426 LEU A CA 1
ATOM 1446 C C . LEU A 1 187 ? 6.82650 -18.97834 -14.99875 1.000 69.70192 426 LEU A C 1
ATOM 1447 O O . LEU A 1 187 ? 7.08578 -18.09427 -15.81270 1.000 71.63933 426 LEU A O 1
ATOM 1452 N N . THR A 1 188 ? 7.39833 -19.05313 -13.81654 1.000 69.26368 427 THR A N 1
ATOM 1453 C CA . THR A 1 188 ? 8.38181 -18.06719 -13.44130 1.000 68.37363 427 THR A CA 1
ATOM 1454 C C . THR A 1 188 ? 9.37059 -18.72150 -12.50908 1.000 70.44571 427 THR A C 1
ATOM 1455 O O . THR A 1 188 ? 9.07470 -19.75253 -11.89975 1.000 68.47507 427 THR A O 1
ATOM 1459 N N . GLY A 1 189 ? 10.54229 -18.11389 -12.41670 1.000 71.75991 428 GLY A N 1
ATOM 1460 C CA . GLY A 1 189 ? 11.55172 -18.55245 -11.49169 1.000 68.30168 428 GLY A CA 1
ATOM 1461 C C . GLY A 1 189 ? 12.91130 -18.50868 -12.13920 1.000 68.34470 428 GLY A C 1
ATOM 1462 O O . GLY A 1 189 ? 13.12295 -17.85494 -13.16723 1.000 64.83416 428 GLY A O 1
ATOM 1463 N N . ASP A 1 190 ? 13.84983 -19.20398 -11.49653 1.000 64.58830 429 ASP A N 1
ATOM 1464 C CA . ASP A 1 190 ? 15.19966 -19.37156 -12.02298 1.000 60.45718 429 ASP A CA 1
ATOM 1465 C C . ASP A 1 190 ? 15.15203 -20.63790 -12.85498 1.000 64.52117 429 ASP A C 1
ATOM 1466 O O . ASP A 1 190 ? 15.23988 -21.75927 -12.33463 1.000 66.51245 429 ASP A O 1
ATOM 1471 N N . LEU A 1 191 ? 14.95552 -20.44356 -14.16800 1.000 59.58185 430 LEU A N 1
ATOM 1472 C CA . LEU A 1 191 ? 14.87951 -21.51150 -15.15320 1.000 58.39555 430 LEU A CA 1
ATOM 1473 C C . LEU A 1 191 ? 16.24494 -22.08267 -15.50927 1.000 58.83948 430 LEU A C 1
ATOM 1474 O O . LEU A 1 191 ? 16.31751 -23.15546 -16.12783 1.000 61.34316 430 LEU A O 1
ATOM 1479 N N . ASN A 1 192 ? 17.31472 -21.38277 -15.14863 1.000 57.75734 431 ASN A N 1
ATOM 1480 C CA . ASN A 1 192 ? 18.67663 -21.91258 -15.20465 1.000 61.82943 431 ASN A CA 1
ATOM 1481 C C . ASN A 1 192 ? 19.11208 -22.20574 -16.63385 1.000 59.82839 431 ASN A C 1
ATOM 1482 O O . ASN A 1 192 ? 19.79571 -23.19053 -16.93245 1.000 57.25099 431 ASN A O 1
ATOM 1487 N N . CYS A 1 193 ? 18.73377 -21.31238 -17.52395 1.000 61.43661 432 CYS A N 1
ATOM 1488 C CA . CYS A 1 193 ? 19.11174 -21.43327 -18.91875 1.000 63.94536 432 CYS A CA 1
ATOM 1489 C C . CYS A 1 193 ? 19.08149 -20.04395 -19.52173 1.000 61.57909 432 CYS A C 1
ATOM 1490 O O . CYS A 1 193 ? 18.08557 -19.32916 -19.38051 1.000 58.78100 432 CYS A O 1
ATOM 1493 N N . ALA A 1 194 ? 20.18083 -19.63592 -20.12763 1.000 58.19101 433 ALA A N 1
ATOM 1494 C CA . ALA A 1 194 ? 20.18547 -18.43997 -20.96476 1.000 60.85089 433 ALA A CA 1
ATOM 1495 C C . ALA A 1 194 ? 19.85105 -18.89249 -22.39827 1.000 63.91517 433 ALA A C 1
ATOM 1496 O O . ALA A 1 194 ? 20.68331 -19.48919 -23.08119 1.000 63.38678 433 ALA A O 1
ATOM 1498 N N . HIS A 1 195 ? 18.61226 -18.64590 -22.83737 1.000 61.45460 434 HIS A N 1
ATOM 1499 C CA . HIS A 1 195 ? 18.15120 -19.17984 -24.11520 1.000 64.33545 434 HIS A CA 1
ATOM 1500 C C . HIS A 1 195 ? 19.09561 -18.81919 -25.25396 1.000 67.62984 434 HIS A C 1
ATOM 1501 O O . HIS A 1 195 ? 19.64231 -19.69323 -25.93444 1.000 69.15166 434 HIS A O 1
ATOM 1508 N N . GLU A 1 196 ? 19.29465 -17.53536 -25.47770 1.000 67.22621 435 GLU A N 1
ATOM 1509 C CA . GLU A 1 196 ? 20.04650 -17.07158 -26.61921 1.000 63.05229 435 GLU A CA 1
ATOM 1510 C C . GLU A 1 196 ? 21.32207 -16.37619 -26.17846 1.000 66.71408 435 GLU A C 1
ATOM 1511 O O . GLU A 1 196 ? 21.58336 -16.16849 -24.98661 1.000 70.55521 435 GLU A O 1
ATOM 1517 N N . GLU A 1 197 ? 22.13182 -16.02580 -27.17486 1.000 67.64725 436 GLU A N 1
ATOM 1518 C CA . GLU A 1 197 ? 23.39885 -15.37265 -26.88080 1.000 64.42711 436 GLU A CA 1
ATOM 1519 C C . GLU A 1 197 ? 23.18861 -13.95815 -26.37350 1.000 65.30024 436 GLU A C 1
ATOM 1520 O O . GLU A 1 197 ? 24.08012 -13.38409 -25.73515 1.000 67.02428 436 GLU A O 1
ATOM 1526 N N . ILE A 1 198 ? 22.02524 -13.37322 -26.66255 1.000 70.52268 437 ILE A N 1
ATOM 1527 C CA . ILE A 1 198 ? 21.69411 -12.06271 -26.14051 1.000 68.78953 437 ILE A CA 1
ATOM 1528 C C . ILE A 1 198 ? 21.48265 -12.13216 -24.64241 1.000 67.46806 437 ILE A C 1
ATOM 1529 O O . ILE A 1 198 ? 21.59372 -11.11898 -23.94271 1.000 72.03594 437 ILE A O 1
ATOM 1534 N N . ASP A 1 199 ? 21.22997 -13.32889 -24.12573 1.000 69.39495 438 ASP A N 1
ATOM 1535 C CA . ASP A 1 199 ? 20.94329 -13.54318 -22.71900 1.000 69.85836 438 ASP A CA 1
ATOM 1536 C C . ASP A 1 199 ? 22.18905 -13.87823 -21.90910 1.000 68.41470 438 ASP A C 1
ATOM 1537 O O . ASP A 1 199 ? 22.06014 -14.39975 -20.79932 1.000 70.35780 438 ASP A O 1
ATOM 1542 N N . ILE A 1 200 ? 23.38833 -13.58024 -22.42274 1.000 68.17042 439 ILE A N 1
ATOM 1543 C CA . ILE A 1 200 ? 24.64394 -13.92743 -21.75952 1.000 69.40122 439 ILE A CA 1
ATOM 1544 C C . ILE A 1 200 ? 25.75278 -12.98438 -22.22432 1.000 72.34617 439 ILE A C 1
ATOM 1545 O O . ILE A 1 200 ? 25.70423 -12.42170 -23.31607 1.000 76.96036 439 ILE A O 1
ATOM 1550 N N . PHE A 1 201 ? 26.75965 -12.80387 -21.37769 1.000 73.08791 440 PHE A N 1
ATOM 1551 C CA . PHE A 1 201 ? 27.83751 -11.86514 -21.66454 1.000 72.89415 440 PHE A CA 1
ATOM 1552 C C . PHE A 1 201 ? 28.92524 -12.48481 -22.52094 1.000 75.61642 440 PHE A C 1
ATOM 1553 O O . PHE A 1 201 ? 29.45082 -11.83416 -23.41867 1.000 79.53675 440 PHE A O 1
ATOM 1561 N N . ASN A 1 202 ? 29.34066 -13.70759 -22.20307 1.000 83.32138 441 ASN A N 1
ATOM 1562 C CA . ASN A 1 202 ? 30.36881 -14.42970 -22.94475 1.000 80.24455 441 ASN A CA 1
ATOM 1563 C C . ASN A 1 202 ? 29.72173 -15.71336 -23.42896 1.000 76.50842 441 ASN A C 1
ATOM 1564 O O . ASN A 1 202 ? 29.79820 -16.75654 -22.75746 1.000 75.75875 441 ASN A O 1
ATOM 1569 N N . PRO A 1 203 ? 29.03312 -15.65671 -24.56753 1.000 79.49042 442 PRO A N 1
ATOM 1570 C CA . PRO A 1 203 ? 28.40751 -16.86463 -25.12226 1.000 72.80961 442 PRO A CA 1
ATOM 1571 C C . PRO A 1 203 ? 29.41851 -17.90488 -25.53796 1.000 70.04050 442 PRO A C 1
ATOM 1572 O O . PRO A 1 203 ? 29.12476 -19.10810 -25.51634 1.000 69.89797 442 PRO A O 1
ATOM 1576 N N . ALA A 1 204 ? 30.59826 -17.47218 -25.97420 1.000 76.23280 443 ALA A N 1
ATOM 1577 C CA . ALA A 1 204 ? 31.54216 -18.43680 -26.50864 1.000 77.15986 443 ALA A CA 1
ATOM 1578 C C . ALA A 1 204 ? 32.22091 -19.19761 -25.38636 1.000 77.27478 443 ALA A C 1
ATOM 1579 O O . ALA A 1 204 ? 32.22948 -20.43151 -25.38381 1.000 83.37884 443 ALA A O 1
ATOM 1581 N N . GLY A 1 205 ? 32.75970 -18.47293 -24.40456 1.000 80.42185 444 GLY A N 1
ATOM 1582 C CA . GLY A 1 205 ? 33.38239 -19.09642 -23.25057 1.000 78.98126 444 GLY A CA 1
ATOM 1583 C C . GLY A 1 205 ? 32.49232 -20.05153 -22.48819 1.000 76.39961 444 GLY A C 1
ATOM 1584 O O . GLY A 1 205 ? 32.99407 -21.01933 -21.91483 1.000 80.69747 444 GLY A O 1
ATOM 1585 N N . ASN A 1 206 ? 31.18524 -19.82745 -22.48016 1.000 73.06712 445 ASN A N 1
ATOM 1586 C CA . ASN A 1 206 ? 30.28887 -20.65894 -21.68963 1.000 71.58126 445 ASN A CA 1
ATOM 1587 C C . ASN A 1 206 ? 29.49752 -21.65740 -22.52800 1.000 75.04340 445 ASN A C 1
ATOM 1588 O O . ASN A 1 206 ? 28.34291 -21.96441 -22.21724 1.000 74.33203 445 ASN A O 1
ATOM 1593 N N . LYS A 1 207 ? 30.12838 -22.20179 -23.57428 1.000 80.10714 446 LYS A N 1
ATOM 1594 C CA . LYS A 1 207 ? 29.46355 -23.17970 -24.42691 1.000 79.01126 446 LYS A CA 1
ATOM 1595 C C . LYS A 1 207 ? 29.30203 -24.50679 -23.70716 1.000 78.13678 446 LYS A C 1
ATOM 1596 O O . L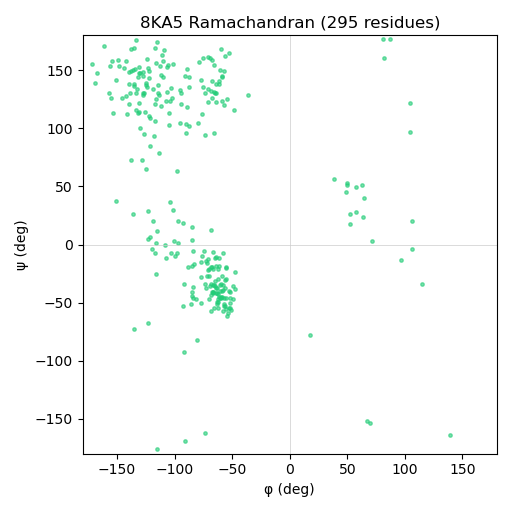YS A 1 207 ? 28.38079 -25.26985 -24.00937 1.000 79.57385 446 LYS A O 1
ATOM 1602 N N . ARG A 1 208 ? 30.17758 -24.79901 -22.74994 1.000 77.84644 447 ARG A N 1
ATOM 1603 C CA . ARG A 1 208 ? 30.08573 -26.03084 -21.97846 1.000 76.50350 447 ARG A CA 1
ATOM 1604 C C . ARG A 1 208 ? 29.89718 -25.72968 -20.49688 1.000 77.57618 447 ARG A C 1
ATOM 1605 O O . ARG A 1 208 ? 30.15691 -26.57627 -19.64377 1.000 81.90626 447 ARG A O 1
ATOM 1613 N N . SER A 1 209 ? 29.43640 -24.53251 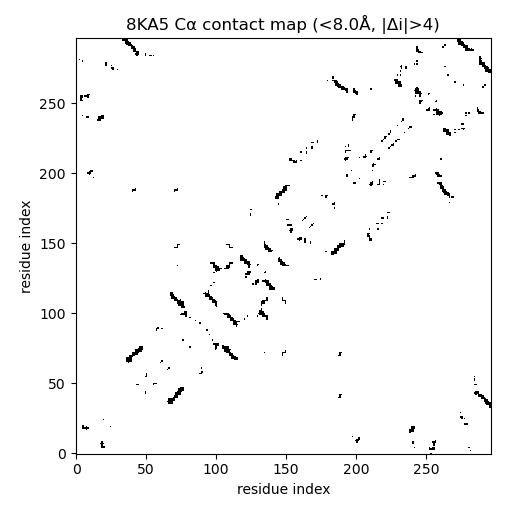-20.18252 1.000 73.70391 448 SER A N 1
ATOM 1614 C CA . SER A 1 209 ? 29.05278 -24.14535 -18.83609 1.000 73.10412 448 SER A CA 1
ATOM 1615 C C . SER A 1 209 ? 27.56907 -24.43178 -18.63866 1.000 71.76309 448 SER A C 1
ATOM 1616 O O . SER A 1 209 ? 26.77681 -24.30079 -19.57635 1.000 70.69113 448 SER A O 1
ATOM 1619 N N . ALA A 1 210 ? 27.18955 -24.83885 -17.42595 1.000 76.54370 449 ALA A N 1
ATOM 1620 C CA . ALA A 1 210 ? 25.79028 -25.16095 -17.18069 1.000 68.16956 449 ALA A CA 1
ATOM 1621 C C . ALA A 1 210 ? 24.95577 -23.89902 -17.30066 1.000 62.13351 449 ALA A C 1
ATOM 1622 O O . ALA A 1 210 ? 25.32063 -22.85109 -16.77280 1.000 65.42482 449 ALA A O 1
ATOM 1624 N N . GLY A 1 211 ? 23.87094 -23.97790 -18.06081 1.000 65.73140 450 GLY A N 1
ATOM 1625 C CA . GLY A 1 211 ? 23.05359 -22.82041 -18.37658 1.000 67.09800 450 GLY A CA 1
ATOM 1626 C C . GLY A 1 211 ? 23.06488 -22.45322 -19.85298 1.000 66.25039 450 GLY A C 1
ATOM 1627 O O . GLY A 1 211 ? 22.05131 -21.95891 -20.36069 1.000 60.72819 450 GLY A O 1
ATOM 1628 N N . PHE A 1 212 ? 24.19607 -22.66362 -20.53514 1.000 64.79511 451 PHE A N 1
ATOM 1629 C CA . PHE A 1 212 ? 24.33433 -22.26556 -21.93528 1.000 66.05850 451 PHE A CA 1
ATOM 1630 C C . PHE A 1 212 ? 24.67545 -23.43329 -22.84229 1.000 67.06191 451 PHE A C 1
ATOM 1631 O O . PHE A 1 212 ? 24.96844 -23.21481 -24.02512 1.000 74.39598 451 PHE A O 1
ATOM 1639 N N . THR A 1 213 ? 24.67849 -24.65657 -22.32557 1.000 66.37242 452 THR A N 1
ATOM 1640 C CA . THR A 1 213 ? 24.92482 -25.80482 -23.17962 1.000 69.10726 452 THR A CA 1
ATOM 1641 C C . THR A 1 213 ? 23.87014 -25.84617 -24.27644 1.000 70.91653 452 THR A C 1
ATOM 1642 O O . THR A 1 213 ? 22.70706 -25.50625 -24.04215 1.000 70.16831 452 THR A O 1
ATOM 1646 N N . ILE A 1 214 ? 24.25884 -26.27998 -25.47283 1.000 60.86714 453 ILE A N 1
ATOM 1647 C CA . ILE A 1 214 ? 23.25517 -26.35531 -26.52354 1.000 65.00894 453 ILE A CA 1
ATOM 1648 C C . ILE A 1 214 ? 22.11632 -27.27205 -26.08060 1.000 64.65638 453 ILE A C 1
ATOM 1649 O O . ILE A 1 214 ? 20.93205 -26.95096 -26.25462 1.000 67.32839 453 ILE A O 1
ATOM 1654 N N . GLU A 1 215 ? 22.45481 -28.37255 -25.40709 1.000 64.02445 454 GLU A N 1
ATOM 1655 C CA . GLU A 1 215 ? 21.42851 -29.28809 -24.91062 1.000 67.02567 454 GLU A CA 1
ATOM 1656 C C . GLU A 1 215 ? 20.37290 -28.54476 -24.09398 1.000 70.93740 454 GLU A C 1
ATOM 1657 O O . GLU A 1 215 ? 19.16810 -28.69551 -24.33755 1.000 72.42835 454 GLU A O 1
ATOM 1663 N N . GLU A 1 216 ? 20.80761 -27.72765 -23.11879 1.000 64.94453 455 GLU A N 1
ATOM 1664 C CA . GLU A 1 216 ? 19.85225 -26.99872 -22.28785 1.000 67.72002 455 GLU A CA 1
ATOM 1665 C C . GLU A 1 216 ? 19.09894 -25.95551 -23.10033 1.000 65.30062 455 GLU A C 1
ATOM 1666 O O . GLU A 1 216 ? 17.88818 -25.76110 -22.91932 1.000 68.24810 455 GLU A O 1
ATOM 1672 N N . ARG A 1 217 ? 19.79893 -25.26138 -23.99080 1.000 64.28927 456 ARG A N 1
ATOM 1673 C CA . ARG A 1 217 ? 19.12792 -24.25673 -24.80832 1.000 67.88827 456 ARG A CA 1
ATOM 1674 C C . ARG A 1 217 ? 18.11339 -24.90561 -25.75295 1.000 64.17134 456 ARG A C 1
ATOM 1675 O O . ARG A 1 217 ? 17.04474 -24.33957 -26.01906 1.000 64.76612 456 ARG A O 1
ATOM 1683 N N . GLN A 1 218 ? 18.41736 -26.10392 -26.25638 1.000 61.56745 457 GLN A N 1
ATOM 1684 C CA . GLN A 1 218 ? 17.45757 -26.77730 -27.12433 1.000 63.94205 457 GLN A CA 1
ATOM 1685 C C . GLN A 1 218 ? 16.23219 -27.19130 -26.35410 1.000 62.27269 457 GLN A C 1
ATOM 1686 O O . GLN A 1 218 ? 15.10564 -27.06806 -26.84152 1.000 63.53904 457 GLN A O 1
ATOM 1692 N N . SER A 1 219 ? 16.44121 -27.68934 -25.14333 1.000 70.94528 458 SER A N 1
ATOM 1693 C CA . SER A 1 219 ? 15.32446 -28.11278 -24.32346 1.000 64.21664 458 SER A CA 1
ATOM 1694 C C . SER A 1 219 ? 14.42346 -26.92866 -24.00206 1.000 60.71898 458 SER A C 1
ATOM 1695 O O . SER A 1 219 ? 13.19405 -27.05560 -24.02471 1.000 65.58509 458 SER A O 1
ATOM 1698 N N . PHE A 1 220 ? 15.01766 -25.75114 -23.76991 1.000 57.22322 459 PHE A N 1
ATOM 1699 C CA . PHE A 1 220 ? 14.21159 -24.56903 -23.48836 1.000 57.10777 459 PHE A CA 1
ATOM 1700 C C . PHE A 1 220 ? 13.24536 -24.33558 -24.63411 1.000 60.18902 459 PHE A C 1
ATOM 1701 O O . PHE A 1 220 ? 12.02585 -24.25952 -24.43189 1.000 60.47863 459 PHE A O 1
ATOM 1709 N N . GLY A 1 221 ? 13.77623 -24.31474 -25.86322 1.000 65.01991 460 GLY A N 1
ATOM 1710 C CA . GLY A 1 221 ? 12.92984 -24.18355 -27.03695 1.000 60.36739 460 GLY A CA 1
ATOM 1711 C C . GLY A 1 221 ? 11.98790 -25.36317 -27.19069 1.000 63.74689 460 GLY A C 1
ATOM 1712 O O . GLY A 1 221 ? 10.77674 -25.19276 -27.33853 1.000 67.35178 460 GLY A O 1
ATOM 1713 N N . ALA A 1 222 ? 12.52495 -26.57603 -27.10274 1.000 59.06837 461 ALA A N 1
ATOM 1714 C CA . ALA A 1 222 ? 11.71744 -27.75617 -27.39972 1.000 60.74942 461 ALA A CA 1
ATOM 1715 C C . ALA A 1 222 ? 10.63224 -27.99291 -26.35589 1.000 67.16456 461 ALA A C 1
ATOM 1716 O O . ALA A 1 222 ? 9.44220 -28.05763 -26.69213 1.000 72.51934 461 ALA A O 1
ATOM 1718 N N . ASN A 1 223 ? 11.02406 -28.13281 -25.08611 1.000 67.53246 462 ASN A N 1
ATOM 1719 C CA . ASN A 1 223 ? 10.11881 -28.49934 -24.01248 1.000 61.73652 462 ASN A CA 1
ATOM 1720 C C . ASN A 1 223 ? 9.22162 -27.36907 -23.54609 1.000 65.80267 462 ASN A C 1
ATOM 1721 O O . ASN A 1 223 ? 8.31533 -27.61681 -22.73691 1.000 67.34880 462 ASN A O 1
ATOM 1726 N N . LEU A 1 224 ? 9.46133 -26.14072 -23.99330 1.000 63.47404 463 LEU A N 1
ATOM 1727 C CA . LEU A 1 224 ? 8.74761 -25.02593 -23.38560 1.000 69.85297 463 LEU A CA 1
ATOM 1728 C C . LEU A 1 224 ? 8.21336 -24.03412 -24.40643 1.000 67.68439 463 LEU A C 1
ATOM 1729 O O . LEU A 1 224 ? 6.99662 -23.93886 -24.61689 1.000 67.81007 463 LEU A O 1
ATOM 1734 N N . LEU A 1 225 ? 9.11554 -23.25537 -25.00778 1.000 64.44966 464 LEU A N 1
ATOM 1735 C CA . LEU A 1 225 ? 8.67834 -22.27628 -25.99755 1.000 70.10700 464 LEU A CA 1
ATOM 1736 C C . LEU A 1 225 ? 8.01656 -22.95663 -27.20029 1.000 72.53978 464 LEU A C 1
ATOM 1737 O O . LEU A 1 225 ? 6.86182 -22.65485 -27.53389 1.000 72.10921 464 LEU A O 1
ATOM 1742 N N . ASP A 1 226 ? 8.71751 -23.91685 -27.84638 1.000 64.70332 465 ASP A N 1
ATOM 1743 C CA . ASP A 1 226 ? 8.12966 -24.60368 -29.00495 1.000 69.80090 465 ASP A CA 1
ATOM 1744 C C . ASP A 1 226 ? 6.93667 -25.49689 -28.57651 1.000 67.09735 465 ASP A C 1
ATOM 1745 O O . ASP A 1 226 ? 6.51328 -26.33231 -29.36779 1.000 73.05820 465 ASP A O 1
ATOM 1750 N N . LYS A 1 227 ? 6.42234 -25.37356 -27.35287 1.000 68.06848 466 LYS A N 1
ATOM 1751 C CA . LYS A 1 227 ? 5.21304 -26.06888 -26.92432 1.000 72.87335 466 LYS A CA 1
ATOM 1752 C C . LYS A 1 227 ? 4.15788 -25.07617 -26.43692 1.000 71.07714 466 LYS A C 1
ATOM 1753 O O . LYS A 1 227 ? 3.36332 -25.39701 -25.55917 1.000 72.89734 466 LYS A O 1
ATOM 1755 N N . GLY A 1 228 ? 4.15578 -23.86098 -26.96473 1.000 67.26573 467 GLY A N 1
ATOM 1756 C CA . GLY A 1 228 ? 3.05905 -22.95044 -26.75431 1.000 63.54211 467 GLY A CA 1
ATOM 1757 C C . GLY A 1 228 ? 3.31304 -21.80778 -25.80661 1.000 70.01552 467 GLY A C 1
ATOM 1758 O O . GLY A 1 228 ? 2.34054 -21.22805 -25.31288 1.000 76.16299 467 GLY A O 1
ATOM 1759 N N . PHE A 1 229 ? 4.57329 -21.44999 -25.54278 1.000 69.51714 468 PHE A N 1
ATOM 1760 C CA . PHE A 1 229 ? 4.89420 -20.49350 -24.48863 1.000 68.88827 468 PHE A CA 1
ATOM 1761 C C . PHE A 1 229 ? 5.84072 -19.40837 -24.98220 1.000 69.95607 468 PHE A C 1
ATOM 1762 O O . PHE A 1 229 ? 6.65662 -19.62311 -25.88343 1.000 76.53797 468 PHE A O 1
ATOM 1770 N N . VAL A 1 230 ? 5.74815 -18.24622 -24.34660 1.000 66.51814 469 VAL A N 1
ATOM 1771 C CA . VAL A 1 230 ? 6.37768 -17.01895 -24.81951 1.000 67.43315 469 VAL A CA 1
ATOM 1772 C C . VAL A 1 230 ? 7.28581 -16.43351 -23.74796 1.000 68.53732 469 VAL A C 1
ATOM 1773 O O . VAL A 1 230 ? 6.89977 -16.32794 -22.57724 1.000 69.36526 469 VAL A O 1
ATOM 1777 N N . ASP A 1 231 ? 8.47938 -16.01700 -24.16168 1.000 64.92248 470 ASP A N 1
ATOM 1778 C CA . ASP A 1 231 ? 9.39485 -15.32376 -23.27105 1.000 61.29895 470 ASP A CA 1
ATOM 1779 C C . ASP A 1 231 ? 8.95499 -13.87097 -23.16723 1.000 67.19859 470 ASP A C 1
ATOM 1780 O O . ASP A 1 231 ? 9.21850 -13.07300 -24.07117 1.000 75.17917 470 ASP A O 1
ATOM 1785 N N . THR A 1 232 ? 8.33234 -13.50659 -22.04316 1.000 68.96683 471 THR A N 1
ATOM 1786 C CA . THR A 1 232 ? 7.68805 -12.19627 -21.95784 1.000 70.80432 471 THR A CA 1
ATOM 1787 C C . THR A 1 232 ? 8.68080 -11.06246 -22.18244 1.000 70.37416 471 THR A C 1
ATOM 1788 O O . THR A 1 232 ? 8.39883 -10.12410 -22.93516 1.000 70.07726 471 THR A O 1
ATOM 1792 N N . PHE A 1 233 ? 9.85803 -11.13522 -21.55670 1.000 71.19130 472 PHE A N 1
ATOM 1793 C CA . PHE A 1 233 ? 10.83405 -10.06776 -21.75478 1.000 74.29573 472 PHE A CA 1
ATOM 1794 C C . PHE A 1 233 ? 11.22460 -9.95726 -23.22510 1.000 73.55426 472 PHE A C 1
ATOM 1795 O O . PHE A 1 233 ? 11.25349 -8.86254 -23.80239 1.000 77.70518 472 PHE A O 1
ATOM 1803 N N . ARG A 1 234 ? 11.50917 -11.09577 -23.85031 1.000 70.76784 473 ARG A N 1
ATOM 1804 C CA . ARG A 1 234 ? 12.09953 -11.09540 -25.18046 1.000 68.55601 473 ARG A CA 1
ATOM 1805 C C . ARG A 1 234 ? 11.10659 -10.59517 -26.21941 1.000 70.81480 473 ARG A C 1
ATOM 1806 O O . ARG A 1 234 ? 11.49011 -9.90930 -27.17790 1.000 75.64737 473 ARG A O 1
ATOM 1814 N N . LYS A 1 235 ? 9.82098 -10.92182 -26.04744 1.000 70.25411 474 LYS A N 1
ATOM 1815 C CA . LYS A 1 235 ? 8.82086 -10.41355 -26.98394 1.000 71.42455 474 LYS A CA 1
ATOM 1816 C C . LYS A 1 235 ? 8.63071 -8.91248 -26.81362 1.000 72.47194 474 LYS A C 1
ATOM 1817 O O . LYS A 1 235 ? 8.25955 -8.22264 -27.76950 1.000 75.41107 474 LYS A O 1
ATOM 1819 N N . GLN A 1 236 ? 8.89442 -8.38710 -25.61097 1.000 75.31535 475 GLN A N 1
ATOM 1820 C CA . GLN A 1 236 ? 8.62319 -6.97904 -25.33592 1.000 76.19285 475 GLN A CA 1
ATOM 1821 C C . GLN A 1 236 ? 9.83805 -6.10976 -25.63019 1.000 74.38273 475 GLN A C 1
ATOM 1822 O O . GLN A 1 236 ? 9.69529 -4.96161 -26.06391 1.000 75.84586 475 GLN A O 1
ATOM 1828 N N . HIS A 1 237 ? 11.04043 -6.62886 -25.39884 1.000 71.62987 476 HIS A N 1
ATOM 1829 C CA . HIS A 1 237 ? 12.27583 -5.88410 -25.61709 1.000 73.74593 476 HIS A CA 1
ATOM 1830 C C . HIS A 1 237 ? 13.18476 -6.68029 -26.54880 1.000 70.69648 476 HIS A C 1
ATOM 1831 O O . HIS A 1 237 ? 14.27415 -7.10857 -26.15217 1.000 71.36552 476 HIS A O 1
ATOM 1838 N N . PRO A 1 238 ? 12.77850 -6.88190 -27.79859 1.000 75.43516 477 PRO A N 1
ATOM 1839 C CA . PRO A 1 238 ? 13.66461 -7.57737 -28.74128 1.000 71.80844 477 PRO A CA 1
ATOM 1840 C C . PRO A 1 238 ? 14.98293 -6.83713 -28.88320 1.000 72.88371 477 PRO A C 1
ATOM 1841 O O . PRO A 1 238 ? 15.03000 -5.60631 -28.83910 1.000 74.12796 477 PRO A O 1
ATOM 1845 N N . GLY A 1 239 ? 16.06091 -7.59836 -29.03951 1.000 70.95675 478 GLY A N 1
ATOM 1846 C CA . GLY A 1 239 ? 17.35887 -6.98549 -29.22750 1.000 70.38816 478 GLY A CA 1
ATOM 1847 C C . GLY A 1 239 ? 17.78180 -6.04491 -28.12481 1.000 71.98700 478 GLY A C 1
ATOM 1848 O O . GLY A 1 239 ? 18.54525 -5.11907 -28.37947 1.000 79.57711 478 GLY A O 1
ATOM 1849 N N . VAL A 1 240 ? 17.31470 -6.25804 -26.89980 1.000 74.67938 479 VAL A N 1
ATOM 1850 C CA . VAL A 1 240 ? 17.71565 -5.48273 -25.73123 1.000 73.28476 479 VAL A CA 1
ATOM 1851 C C . VAL A 1 240 ? 18.46562 -6.41413 -24.79243 1.000 71.91486 479 VAL A C 1
ATOM 1852 O O . VAL A 1 240 ? 17.99176 -7.51828 -24.50935 1.000 69.49450 479 VAL A O 1
ATOM 1856 N N . VAL A 1 241 ? 19.64098 -5.99447 -24.33741 1.000 76.13932 480 VAL A N 1
ATOM 1857 C CA . VAL A 1 241 ? 20.47847 -6.85903 -23.51563 1.000 75.36543 480 VAL A CA 1
ATOM 1858 C C . VAL A 1 241 ? 20.18422 -6.50453 -22.06482 1.000 74.15698 480 VAL A C 1
ATOM 1859 O O . VAL A 1 241 ? 20.61090 -5.46239 -21.55726 1.000 73.72041 480 VAL A O 1
ATOM 1863 N N . GLY A 1 242 ? 19.43414 -7.36321 -21.39402 1.000 77.02246 481 GLY A N 1
ATOM 1864 C CA . GLY A 1 242 ? 19.18785 -7.23777 -19.96897 1.000 69.91080 481 GLY A CA 1
ATOM 1865 C C . GLY A 1 242 ? 19.59668 -8.53751 -19.30375 1.000 74.88870 481 GLY A C 1
ATOM 1866 O O . GLY A 1 242 ? 19.32334 -9.61250 -19.83298 1.000 76.15649 481 GLY A O 1
ATOM 1867 N N . TYR A 1 243 ? 20.27322 -8.42819 -18.16642 1.000 73.17334 482 TYR A N 1
ATOM 1868 C CA . TYR A 1 243 ? 20.71690 -9.59853 -17.42324 1.000 69.06153 482 TYR A CA 1
ATOM 1869 C C . TYR A 1 243 ? 19.96267 -9.67619 -16.10833 1.000 69.33932 482 TYR A C 1
ATOM 1870 O O . TYR A 1 243 ? 19.52804 -8.65567 -15.58275 1.000 71.71045 482 TYR A O 1
ATOM 1879 N N . THR A 1 244 ? 19.81052 -10.88760 -15.56578 1.000 68.20020 483 THR A N 1
ATOM 1880 C CA . THR A 1 244 ? 19.22202 -11.04738 -14.24260 1.000 68.82219 483 THR A CA 1
ATOM 1881 C C . THR A 1 244 ? 20.14164 -11.70412 -13.21748 1.000 70.06236 483 THR A C 1
ATOM 1882 O O . THR A 1 244 ? 19.75024 -11.79731 -12.05281 1.000 71.06849 483 THR A O 1
ATOM 1886 N N . TYR A 1 245 ? 21.33912 -12.15260 -13.59120 1.000 68.45856 484 TYR A N 1
ATOM 1887 C CA . TYR A 1 245 ? 22.26557 -12.76882 -12.64350 1.000 66.00374 484 TYR A CA 1
ATOM 1888 C C . TYR A 1 245 ? 23.66570 -12.26865 -12.94138 1.000 70.50724 484 TYR A C 1
ATOM 1889 O O . TYR A 1 245 ? 24.09855 -12.28591 -14.09338 1.000 67.43781 484 TYR A O 1
ATOM 1898 N N . TRP A 1 246 ? 24.36280 -11.80675 -11.90899 1.000 76.80742 485 TRP A N 1
ATOM 1899 C CA . TRP A 1 246 ? 25.77000 -11.44196 -11.99632 1.000 71.56778 485 TRP A CA 1
ATOM 1900 C C . TRP A 1 246 ? 26.52450 -12.23153 -10.93855 1.000 73.05979 485 TRP A C 1
ATOM 1901 O O . TRP A 1 246 ? 26.03290 -12.43126 -9.82283 1.000 73.92285 485 TRP A O 1
ATOM 1912 N N . GLY A 1 247 ? 27.69245 -12.72219 -11.30710 1.000 75.82804 486 GLY A N 1
ATOM 1913 C CA . GLY A 1 247 ? 28.45126 -13.54085 -10.39548 1.000 73.73681 486 GLY A CA 1
ATOM 1914 C C . GLY A 1 247 ? 29.09165 -12.68138 -9.34111 1.000 80.84496 486 GLY A C 1
ATOM 1915 O O . GLY A 1 247 ? 29.24114 -11.46615 -9.48768 1.000 84.64123 486 GLY A O 1
ATOM 1916 N N . TYR A 1 248 ? 29.45831 -13.32351 -8.23972 1.000 78.45450 487 TYR A N 1
ATOM 1917 C CA . TYR A 1 248 ? 30.17771 -12.62262 -7.19273 1.000 76.74177 487 TYR A CA 1
ATOM 1918 C C . TYR A 1 248 ? 31.68110 -12.64640 -7.40363 1.000 78.25049 487 TYR A C 1
ATOM 1919 O O . TYR A 1 248 ? 32.37490 -11.81465 -6.81502 1.000 79.56043 487 TYR A O 1
ATOM 1928 N N . ARG A 1 249 ? 32.19533 -13.57817 -8.22305 1.000 81.64093 488 ARG A N 1
ATOM 1929 C CA . ARG A 1 249 ? 33.63662 -13.82333 -8.26447 1.000 76.14587 488 ARG A CA 1
ATOM 1930 C C . ARG A 1 249 ? 34.40596 -12.58846 -8.68585 1.000 82.00193 488 ARG A C 1
ATOM 1931 O O . ARG A 1 249 ? 35.53541 -12.37174 -8.23251 1.000 93.14313 488 ARG A O 1
ATOM 1939 N N . HIS A 1 250 ? 33.83222 -11.78706 -9.57487 1.000 83.36282 489 HIS A N 1
ATOM 1940 C CA . HIS A 1 250 ? 34.56362 -10.69541 -10.19825 1.000 91.25034 489 HIS A CA 1
ATOM 1941 C C . HIS A 1 250 ? 33.72499 -9.43510 -10.24381 1.000 89.93904 489 HIS A C 1
ATOM 1942 O O . HIS A 1 250 ? 33.92007 -8.58727 -11.11937 1.000 93.66037 489 HIS A O 1
ATOM 1949 N N . GLY A 1 251 ? 32.78700 -9.30623 -9.31271 1.000 81.81330 490 GLY A N 1
ATOM 1950 C CA . GLY A 1 251 ? 31.91084 -8.15320 -9.27786 1.000 89.08435 490 GLY A CA 1
ATOM 1951 C C . GLY A 1 251 ? 31.29915 -7.87921 -10.63518 1.000 95.07315 490 GLY A C 1
ATOM 1952 O O . GLY A 1 251 ? 31.38431 -6.76095 -11.16504 1.000 92.96785 490 GLY A O 1
ATOM 1953 N N . GLY A 1 252 ? 30.70563 -8.92164 -11.22254 1.000 94.19775 491 GLY A N 1
ATOM 1954 C CA . GLY A 1 252 ? 30.07297 -8.75852 -12.51336 1.000 83.07793 491 GLY A CA 1
ATOM 1955 C C . GLY A 1 252 ? 29.04269 -7.65649 -12.48746 1.000 84.18470 4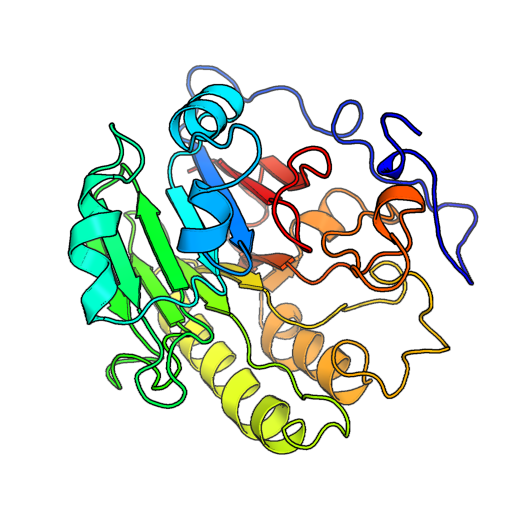91 GLY A C 1
ATOM 1956 O O . GLY A 1 252 ? 28.81952 -6.98356 -13.49869 1.000 84.93492 491 GLY A O 1
ATOM 1957 N N . ARG A 1 253 ? 28.41966 -7.43465 -11.32506 1.000 83.21329 492 ARG A N 1
ATOM 1958 C CA . ARG A 1 253 ? 27.38511 -6.41436 -11.24766 1.000 81.96851 492 ARG A CA 1
ATOM 1959 C C . ARG A 1 253 ? 27.96067 -5.03382 -11.56112 1.000 80.93658 492 ARG A C 1
ATOM 1960 O O . ARG A 1 253 ? 27.42538 -4.31830 -12.41518 1.000 77.72901 492 ARG A O 1
ATOM 1968 N N . LYS A 1 254 ? 29.10460 -4.68404 -10.95773 1.000 84.99134 493 LYS A N 1
ATOM 1969 C CA . LYS A 1 254 ? 29.78901 -3.43490 -11.27832 1.000 80.47071 493 LYS A CA 1
ATOM 1970 C C . LYS A 1 254 ? 30.23630 -3.36114 -12.73170 1.000 81.03988 493 LYS A C 1
ATOM 1971 O O . LYS A 1 254 ? 30.64456 -2.28959 -13.17698 1.000 83.58231 493 LYS A O 1
ATOM 1973 N N . THR A 1 255 ? 30.19968 -4.46072 -13.47249 1.000 79.79866 494 THR A N 1
ATOM 1974 C CA . THR A 1 255 ? 30.59682 -4.46857 -14.87010 1.000 81.21574 494 THR A CA 1
ATOM 1975 C C . THR A 1 255 ? 29.49195 -4.98145 -15.78216 1.000 81.73646 494 THR A C 1
ATOM 1976 O O . THR A 1 255 ? 29.71790 -5.12152 -16.98847 1.000 84.74815 494 THR A O 1
ATOM 1980 N N . ASN A 1 256 ? 28.30567 -5.25393 -15.23758 1.000 82.07239 495 ASN A N 1
ATOM 1981 C CA . ASN A 1 256 ? 27.15870 -5.81423 -15.95738 1.000 78.29674 495 ASN A CA 1
ATOM 1982 C C . ASN A 1 256 ? 27.51361 -7.07621 -16.72771 1.000 79.46624 495 ASN A C 1
ATOM 1983 O O . ASN A 1 256 ? 26.77873 -7.48928 -17.62377 1.000 79.13685 495 ASN A O 1
ATOM 1988 N N . LYS A 1 257 ? 28.62833 -7.72089 -16.40295 1.000 78.83876 496 LYS A N 1
ATOM 1989 C CA . LYS A 1 257 ? 28.95649 -8.99879 -17.03387 1.000 76.55519 496 LYS A CA 1
ATOM 1990 C C . LYS A 1 257 ? 28.01278 -10.02278 -16.42255 1.000 75.45248 496 LYS A C 1
ATOM 1991 O O . LYS A 1 257 ? 28.26031 -10.55979 -15.35384 1.000 76.35977 496 LYS A O 1
ATOM 1997 N N . GLY A 1 258 ? 26.87969 -10.26567 -17.09184 1.000 77.26774 497 GLY A N 1
ATOM 1998 C CA . GLY A 1 258 ? 25.78893 -11.01095 -16.49540 1.000 76.04568 497 GLY A CA 1
ATOM 1999 C C . GLY A 1 258 ? 25.15362 -12.00476 -17.45115 1.000 66.93846 497 GLY A C 1
ATOM 2000 O O . GLY A 1 258 ? 25.42759 -12.00884 -18.64746 1.000 71.41454 497 GLY A O 1
ATOM 2001 N N . TRP A 1 259 ? 24.32002 -12.87272 -16.87293 1.000 65.65798 498 TRP A N 1
ATOM 2002 C CA . TRP A 1 259 ? 23.45216 -13.83050 -17.54762 1.000 66.08426 498 TRP A CA 1
ATOM 2003 C C . TRP A 1 259 ? 21.99094 -13.42129 -17.36332 1.000 67.02023 498 TRP A C 1
ATOM 2004 O O . TRP A 1 259 ? 21.65892 -12.61923 -16.49365 1.000 69.19806 498 TRP A O 1
ATOM 2015 N N . ARG A 1 260 ? 21.10247 -13.96985 -18.17429 1.000 60.06877 499 ARG A N 1
ATOM 2016 C CA . ARG A 1 260 ? 19.67303 -13.84124 -17.91694 1.000 56.36406 499 ARG A CA 1
ATOM 2017 C C . ARG A 1 260 ? 19.14900 -15.24298 -17.67325 1.000 62.59180 499 ARG A C 1
ATOM 2018 O O . ARG A 1 260 ? 19.03526 -16.04275 -18.60464 1.000 63.69675 499 ARG A O 1
ATOM 2026 N N . LEU A 1 261 ? 18.85085 -15.54529 -16.40676 1.000 65.65376 500 LEU A N 1
ATOM 2027 C CA . LEU A 1 261 ? 18.46719 -16.88405 -15.99452 1.000 58.20641 500 LEU A CA 1
ATOM 2028 C C . LEU A 1 261 ? 17.06576 -16.96137 -15.43355 1.000 60.49655 500 LEU A C 1
ATOM 2029 O O . LEU A 1 261 ? 16.57472 -18.06450 -15.18022 1.000 62.03139 500 LEU A O 1
ATOM 2034 N N . ASP A 1 262 ? 16.40285 -15.83526 -15.24099 1.000 61.70493 501 ASP A N 1
ATOM 2035 C CA . ASP A 1 262 ? 15.10121 -15.78633 -14.59251 1.000 63.79296 501 ASP A CA 1
ATOM 2036 C C . ASP A 1 262 ? 14.07999 -15.22915 -15.56534 1.000 63.03147 501 ASP A C 1
ATOM 2037 O O . ASP A 1 262 ? 14.31940 -14.19378 -16.18826 1.000 61.63659 501 ASP A O 1
ATOM 2042 N N . TYR A 1 263 ? 12.92570 -15.88304 -15.65731 1.000 67.74580 502 TYR A N 1
ATOM 2043 C CA . TYR A 1 263 ? 11.97416 -15.59282 -16.71711 1.000 62.50878 502 TYR A CA 1
ATOM 2044 C C . TYR A 1 263 ? 10.55353 -15.48602 -16.18734 1.000 60.65438 502 TYR A C 1
ATOM 2045 O O . TYR A 1 263 ? 10.24857 -15.83690 -15.04665 1.000 65.92850 502 TYR A O 1
ATOM 2054 N N . PHE A 1 264 ? 9.68971 -15.00009 -17.07685 1.000 64.71688 503 PHE A N 1
ATOM 2055 C CA . PHE A 1 264 ? 8.23023 -15.03853 -16.99556 1.000 63.10413 503 PHE A CA 1
ATOM 2056 C C . PHE A 1 264 ? 7.84226 -15.59363 -18.35706 1.000 67.88026 503 PHE A C 1
ATOM 2057 O O . PHE A 1 264 ? 7.87792 -14.85172 -19.34872 1.000 66.28366 503 PHE A O 1
ATOM 2065 N N . LEU A 1 265 ? 7.54541 -16.88893 -18.41640 1.000 65.74437 504 LEU A N 1
ATOM 2066 C CA . LEU A 1 265 ? 7.08057 -17.51618 -19.64533 1.000 66.30920 504 LEU A CA 1
ATOM 2067 C C . LEU A 1 265 ? 5.57937 -17.69875 -19.52941 1.000 69.30358 504 LEU A C 1
ATOM 2068 O O . LEU A 1 265 ? 5.10069 -18.28318 -18.55871 1.000 73.28084 504 LEU A O 1
ATOM 2073 N N . VAL A 1 266 ? 4.83039 -17.20298 -20.50293 1.000 71.79035 505 VAL A N 1
ATOM 2074 C CA . VAL A 1 266 ? 3.38115 -17.33850 -20.43573 1.000 72.65474 505 VAL A CA 1
ATOM 2075 C C . VAL A 1 266 ? 2.85524 -18.03565 -21.69162 1.000 75.13333 505 VAL A C 1
ATOM 2076 O O . VAL A 1 266 ? 3.51700 -18.09520 -22.73097 1.000 76.04765 505 VAL A O 1
ATOM 2080 N N . SER A 1 267 ? 1.65072 -18.58843 -21.57047 1.000 75.61407 506 SER A N 1
ATOM 2081 C CA . SER A 1 267 ? 0.97228 -19.23443 -22.68092 1.000 75.47083 506 SER A CA 1
ATOM 2082 C C . SER A 1 267 ? 0.64033 -18.20719 -23.75198 1.000 80.94487 506 SER A C 1
ATOM 2083 O O . SER A 1 267 ? 0.48362 -17.01384 -23.46894 1.000 81.43811 506 SER A O 1
ATOM 2086 N N . GLN A 1 268 ? 0.52390 -18.67946 -24.99619 1.000 82.98849 507 GLN A N 1
ATOM 2087 C CA . GLN A 1 268 ? 0.22775 -17.75586 -26.08407 1.000 77.74658 507 GLN A CA 1
ATOM 2088 C C . GLN A 1 268 ? -1.11137 -17.08604 -25.85618 1.000 82.04339 507 GLN A C 1
ATOM 2089 O O . GLN A 1 268 ? -1.23921 -15.86118 -25.98094 1.000 85.27979 507 GLN A O 1
ATOM 2095 N N . SER A 1 269 ? -2.11261 -17.87774 -25.47788 1.000 83.67109 508 SER A N 1
ATOM 2096 C CA . SER A 1 269 ? -3.45494 -17.38006 -25.21460 1.000 86.21125 508 SER A CA 1
ATOM 2097 C C . SER A 1 269 ? -3.48212 -16.14606 -24.32856 1.000 84.30349 508 SER A C 1
ATOM 2098 O O . SER A 1 269 ? -4.44756 -15.38311 -24.38196 1.000 92.85647 508 SER A O 1
ATOM 2101 N N . ILE A 1 270 ? -2.45104 -15.91486 -23.51244 1.000 82.51084 509 ILE A N 1
ATOM 2102 C CA . ILE A 1 270 ? -2.43962 -14.79557 -22.59464 1.000 84.58899 509 ILE A CA 1
ATOM 2103 C C . ILE A 1 270 ? -1.34688 -13.79605 -22.88761 1.000 83.90821 509 ILE A C 1
ATOM 2104 O O . ILE A 1 270 ? -1.23317 -12.78106 -22.20172 1.000 81.14426 509 ILE A O 1
ATOM 2109 N N . ALA A 1 271 ? -0.54927 -14.02352 -23.93418 1.000 83.35943 510 ALA A N 1
ATOM 2110 C CA . ALA A 1 271 ? 0.62023 -13.18931 -24.14107 1.000 76.85521 510 ALA A CA 1
ATOM 2111 C C . ALA A 1 271 ? 0.23026 -11.75996 -24.48726 1.000 79.89535 510 ALA A C 1
ATOM 2112 O O . ALA A 1 271 ? 1.02099 -10.82845 -24.29649 1.000 83.80289 510 ALA A O 1
ATOM 2114 N N . ALA A 1 272 ? -0.99558 -11.55902 -24.96864 1.000 82.89679 511 ALA A N 1
ATOM 2115 C CA . ALA A 1 272 ? -1.43061 -10.20720 -25.28751 1.000 78.83501 511 ALA A CA 1
ATOM 2116 C C . ALA A 1 272 ? -1.79087 -9.43293 -24.03190 1.000 80.40479 511 ALA A C 1
ATOM 2117 O O . ALA A 1 272 ? -1.70436 -8.19517 -24.01516 1.000 82.41485 511 ALA A O 1
ATOM 2119 N N . ASN A 1 273 ? -2.21617 -10.14145 -22.98452 1.000 81.70278 512 A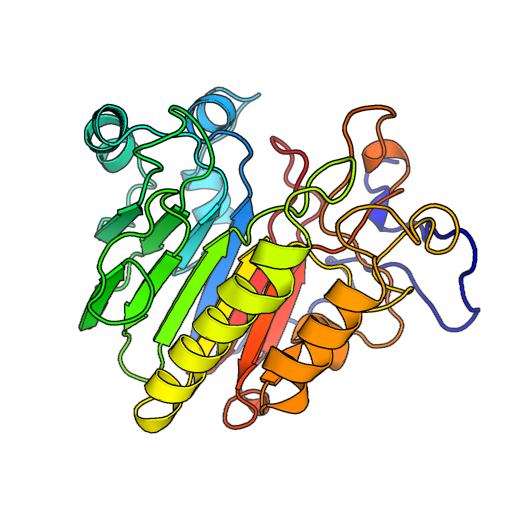SN A N 1
ATOM 2120 C CA . ASN A 1 273 ? -2.56327 -9.49554 -21.72990 1.000 83.64810 512 ASN A CA 1
ATOM 2121 C C . ASN A 1 273 ? -1.33783 -9.04757 -20.96110 1.000 84.61164 512 ASN A C 1
ATOM 2122 O O . ASN A 1 273 ? -1.49152 -8.40903 -19.91878 1.000 84.57498 512 ASN A O 1
ATOM 2127 N N . VAL A 1 274 ? -0.13949 -9.37917 -21.43761 1.000 80.94245 513 VAL A N 1
ATOM 2128 C CA . VAL A 1 274 ? 1.09678 -8.93998 -20.80303 1.000 81.10295 513 VAL A CA 1
ATOM 2129 C C . VAL A 1 274 ? 1.30420 -7.45485 -21.02346 1.000 80.28837 513 VAL A C 1
ATOM 2130 O O . VAL A 1 274 ? 1.37347 -6.98061 -22.16322 1.000 85.16230 513 VAL A O 1
ATOM 2134 N N . HIS A 1 275 ? 1.43145 -6.72331 -19.92345 1.000 80.15288 514 HIS A N 1
ATOM 2135 C CA . HIS A 1 275 ? 1.72544 -5.30553 -19.97650 1.000 82.91735 514 HIS A CA 1
ATOM 2136 C C . HIS A 1 275 ? 3.21697 -5.04263 -19.89611 1.000 85.48129 514 HIS A C 1
ATOM 2137 O O . HIS A 1 275 ? 3.76042 -4.34319 -20.74671 1.000 88.27160 514 HIS A O 1
ATOM 2144 N N . ASP A 1 276 ? 3.89329 -5.58683 -18.89038 1.000 84.76737 515 ASP A N 1
ATOM 2145 C CA . ASP A 1 276 ? 5.30394 -5.27074 -18.68035 1.000 85.85513 515 ASP A CA 1
ATOM 2146 C C . ASP A 1 276 ? 5.94130 -6.45397 -17.96853 1.000 85.66523 515 ASP A C 1
ATOM 2147 O O . ASP A 1 276 ? 5.59149 -6.76652 -16.82249 1.000 84.67103 515 ASP A O 1
ATOM 2152 N N . SER A 1 277 ? 6.83352 -7.12582 -18.67199 1.000 78.99571 516 SER A N 1
ATOM 2153 C CA . SER A 1 277 ? 7.81915 -8.00693 -18.08347 1.000 75.45679 516 SER A CA 1
ATOM 2154 C C . SER A 1 277 ? 9.06574 -7.14955 -17.90238 1.000 74.81151 516 SER A C 1
ATOM 2155 O O . SER A 1 277 ? 9.55858 -6.56157 -18.87140 1.000 76.14178 516 SER A O 1
ATOM 2158 N N . TYR A 1 278 ? 9.54290 -7.01822 -16.66518 1.000 78.93523 517 TYR A N 1
ATOM 2159 C CA . TYR A 1 278 ? 10.62196 -6.07001 -16.38953 1.000 78.72311 517 TYR A CA 1
ATOM 2160 C C . TYR A 1 278 ? 11.71390 -6.69096 -15.53069 1.000 73.25761 517 TYR A C 1
ATOM 2161 O O . TYR A 1 278 ? 11.62669 -7.83378 -15.08995 1.000 71.52142 517 TYR A O 1
ATOM 2170 N N . ILE A 1 279 ? 12.76904 -5.91424 -15.31594 1.000 73.02186 518 ILE A N 1
ATOM 2171 C CA . ILE A 1 279 ? 13.92472 -6.32361 -14.53411 1.000 73.06146 518 ILE A CA 1
ATOM 2172 C C . ILE A 1 279 ? 14.27120 -5.15189 -13.62382 1.000 77.55808 518 ILE A C 1
ATOM 2173 O O . ILE A 1 279 ? 14.24063 -3.99674 -14.05969 1.000 74.40764 518 ILE A O 1
ATOM 2178 N N . LEU A 1 280 ? 14.56694 -5.43968 -12.35021 1.000 81.03753 519 LEU A N 1
ATOM 2179 C CA . LEU A 1 280 ? 14.98693 -4.37123 -11.45153 1.000 78.92101 519 LEU A CA 1
ATOM 2180 C C . LEU A 1 280 ? 16.44060 -4.57462 -11.02970 1.000 81.54560 519 LEU A C 1
ATOM 2181 O O . LEU A 1 280 ? 16.68724 -5.02307 -9.91066 1.000 84.41810 519 LEU A O 1
ATOM 2186 N N . PRO A 1 281 ? 17.42973 -4.24011 -11.86465 1.000 82.69119 520 PRO A N 1
ATOM 2187 C CA . PRO A 1 281 ? 18.83947 -4.49713 -11.50026 1.000 80.99253 520 PRO A CA 1
ATOM 2188 C C . PRO A 1 281 ? 19.31043 -3.72421 -10.28475 1.000 86.67570 520 PRO A C 1
ATOM 2189 O O . PRO A 1 281 ? 20.43072 -3.97952 -9.80444 1.000 85.53784 520 PRO A O 1
ATOM 2193 N N . ASP A 1 282 ? 18.52029 -2.7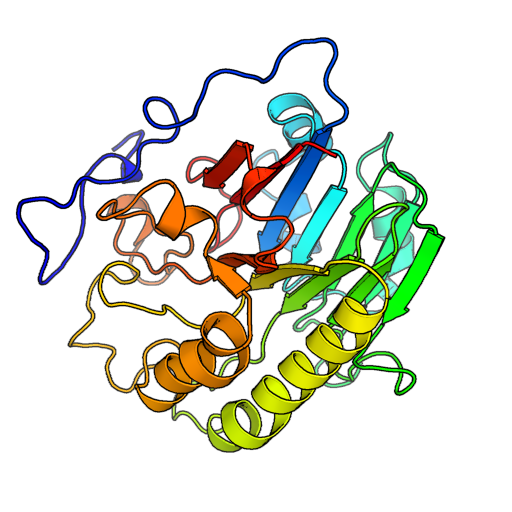5287 -9.80810 1.000 87.48882 521 ASP A N 1
ATOM 2194 C CA . ASP A 1 282 ? 18.97606 -1.92916 -8.69982 1.000 85.45388 521 ASP A CA 1
ATOM 2195 C C . ASP A 1 282 ? 18.94819 -2.69970 -7.39089 1.000 86.26955 521 ASP A C 1
ATOM 2196 O O . ASP A 1 282 ? 19.80347 -2.47666 -6.52945 1.000 89.36404 521 ASP A O 1
ATOM 2201 N N . ILE A 1 283 ? 17.98672 -3.60883 -7.21616 1.000 80.33134 522 ILE A N 1
ATOM 2202 C CA . ILE A 1 283 ? 17.79526 -4.21019 -5.90037 1.000 72.93099 522 ILE A CA 1
ATOM 2203 C C . ILE A 1 283 ? 18.89242 -5.24737 -5.66824 1.000 75.26493 522 ILE A C 1
ATOM 2204 O O . ILE A 1 283 ? 18.92517 -6.30026 -6.31184 1.000 77.65736 522 ILE A O 1
ATOM 2209 N N . ASN A 1 284 ? 19.78533 -4.96014 -4.72910 1.000 76.05060 523 ASN A N 1
ATOM 2210 C CA . ASN A 1 284 ? 20.86035 -5.87938 -4.39510 1.000 77.70906 523 ASN A CA 1
ATOM 2211 C C . ASN A 1 284 ? 20.46717 -6.83421 -3.27219 1.000 79.13865 523 ASN A C 1
ATOM 2212 O O . ASN A 1 284 ? 19.30251 -6.94484 -2.87305 1.000 72.77806 523 ASN A O 1
ATOM 2217 N N . GLY A 1 285 ? 21.46883 -7.54657 -2.76568 1.000 76.79074 524 GLY A N 1
ATOM 2218 C CA . GLY A 1 285 ? 21.26570 -8.55062 -1.74198 1.000 74.37289 524 GLY A CA 1
ATOM 2219 C C . GLY A 1 285 ? 21.36764 -9.97114 -2.23872 1.000 78.32932 524 GLY A C 1
ATOM 2220 O O . GLY A 1 285 ? 21.28820 -10.90084 -1.42593 1.000 75.42280 524 GLY A O 1
ATOM 2221 N N . SER A 1 286 ? 21.55041 -10.19697 -3.53606 1.000 80.02417 525 SER A N 1
ATOM 2222 C CA . SER A 1 286 ? 21.57268 -11.54694 -4.06672 1.000 71.80065 525 SER A CA 1
ATOM 2223 C C . SER A 1 286 ? 22.40383 -11.50087 -5.33885 1.000 74.77998 525 SER A C 1
ATOM 2224 O O . SER A 1 286 ? 22.59950 -10.43131 -5.92708 1.000 77.76236 525 SER A O 1
ATOM 2227 N N . ASP A 1 287 ? 22.93865 -12.65627 -5.75152 1.000 71.46962 526 ASP A N 1
ATOM 2228 C CA . ASP A 1 287 ? 23.59390 -12.62460 -7.05502 1.000 71.78411 526 ASP A CA 1
ATOM 2229 C C . ASP A 1 287 ? 22.57680 -12.48841 -8.18863 1.000 72.17280 526 ASP A C 1
ATOM 2230 O O . ASP A 1 287 ? 22.97543 -12.22934 -9.32803 1.000 74.04501 526 ASP A O 1
ATOM 2235 N N . HIS A 1 288 ? 21.28583 -12.67480 -7.91740 1.000 71.07301 527 HIS A N 1
ATOM 2236 C CA . HIS A 1 288 ? 20.22392 -12.43021 -8.88138 1.000 70.51307 527 HIS A CA 1
ATOM 2237 C C . HIS A 1 288 ? 19.48789 -11.15719 -8.49617 1.000 71.56551 527 HIS A C 1
ATOM 2238 O O . HIS A 1 288 ? 19.43795 -10.78169 -7.32529 1.000 78.42056 527 HIS A O 1
ATOM 2245 N N . CYS A 1 289 ? 18.90789 -10.49918 -9.46977 1.000 73.52671 528 CYS A N 1
ATOM 2246 C CA . CYS A 1 289 ? 18.07346 -9.36191 -9.15663 1.000 72.93121 528 CYS A CA 1
ATOM 2247 C C . CYS A 1 289 ? 16.61015 -9.70829 -9.41952 1.000 73.79850 528 CYS A C 1
ATOM 2248 O O . CYS A 1 289 ? 16.30081 -10.76696 -9.97919 1.000 72.78533 528 CYS A O 1
ATOM 2251 N N . PRO A 1 290 ? 15.67755 -8.88719 -8.94928 1.000 72.51374 529 PRO A N 1
ATOM 2252 C CA . PRO A 1 290 ? 14.26782 -9.22010 -9.15401 1.000 67.78000 529 PRO A CA 1
ATOM 2253 C C . PRO A 1 290 ? 13.78757 -8.87713 -10.55678 1.000 74.22605 529 PRO A C 1
ATOM 2254 O O . PRO A 1 290 ? 14.35164 -8.04228 -11.27392 1.000 72.41767 529 PRO A O 1
ATOM 2258 N N . ILE A 1 291 ? 12.72072 -9.56203 -10.94139 1.000 69.38373 530 ILE 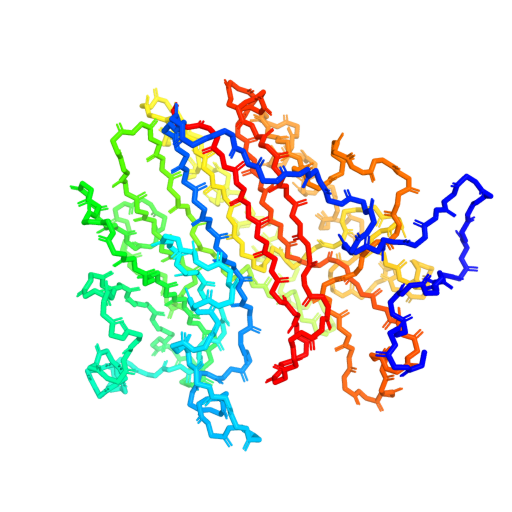A N 1
ATOM 2259 C CA . ILE A 1 291 ? 12.07197 -9.41961 -12.22772 1.000 64.89534 530 ILE A CA 1
ATOM 2260 C C . ILE A 1 291 ? 10.58307 -9.39073 -11.94225 1.000 68.56700 530 ILE A C 1
ATOM 2261 O O . ILE A 1 291 ? 10.11227 -9.92728 -10.93947 1.000 73.09279 530 ILE A O 1
ATOM 2266 N N . GLY A 1 292 ? 9.84177 -8.69255 -12.78468 1.000 73.64721 531 GLY A N 1
ATOM 2267 C CA . GLY A 1 292 ? 8.43979 -8.48649 -12.48578 1.000 76.46436 531 GLY A CA 1
ATOM 2268 C C . GLY A 1 292 ? 7.58875 -8.54370 -13.73238 1.000 77.67576 531 GLY A C 1
ATOM 2269 O O . GLY A 1 292 ? 8.06736 -8.32365 -14.84975 1.000 78.34009 531 GLY A O 1
ATOM 2270 N N . LEU A 1 293 ? 6.30691 -8.83115 -13.51787 1.000 76.36817 532 LEU A N 1
ATOM 2271 C CA . LEU A 1 293 ? 5.34957 -8.98750 -14.59851 1.000 77.91657 532 LEU A CA 1
ATOM 2272 C C . LEU A 1 293 ? 4.06986 -8.25444 -14.23502 1.000 78.94643 532 LEU A C 1
ATOM 2273 O O . LEU A 1 293 ? 3.62399 -8.30520 -13.09098 1.000 79.06615 532 LEU A O 1
ATOM 2278 N N . ILE A 1 294 ? 3.49139 -7.55245 -15.19296 1.000 83.72971 533 ILE A N 1
ATOM 2279 C CA . ILE A 1 294 ? 2.19667 -6.92053 -14.99720 1.000 82.31248 533 ILE A CA 1
ATOM 2280 C C . ILE A 1 294 ? 1.28228 -7.50384 -16.06640 1.000 83.60640 533 ILE A C 1
ATOM 2281 O O . ILE A 1 294 ? 1.45108 -7.23582 -17.26166 1.000 85.70141 533 ILE A O 1
ATOM 2286 N N . LEU A 1 295 ? 0.33811 -8.33599 -15.64710 1.000 79.87571 534 LEU A N 1
ATOM 2287 C CA . LEU A 1 295 ? -0.56140 -9.03659 -16.54968 1.000 81.02128 534 LEU A CA 1
ATOM 2288 C C . LEU A 1 295 ? -1.97999 -8.51234 -16.38136 1.000 87.04399 534 LEU A C 1
ATOM 2289 O O . LEU A 1 295 ? -2.55098 -8.59864 -15.28837 1.000 96.46998 534 LEU A O 1
ATOM 2294 N N . LYS A 1 296 ? -2.54198 -7.96250 -17.45180 1.000 84.77721 535 LYS A N 1
ATOM 2295 C CA . LYS A 1 296 ? -3.95805 -7.62926 -17.44808 1.000 87.56028 535 LYS A CA 1
ATOM 2296 C C . LYS A 1 296 ? -4.75539 -8.90146 -17.19425 1.000 91.33922 535 LYS A C 1
ATOM 2297 O O . LYS A 1 296 ? -4.60875 -9.88621 -17.92553 1.000 89.08629 535 LYS A O 1
ATOM 2299 N N . LEU A 1 297 ? -5.57833 -8.89135 -16.14791 1.000 95.11748 536 LEU A N 1
ATOM 2300 C CA . LEU A 1 297 ? -6.44795 -10.02418 -15.82503 1.000 92.32712 536 LEU A CA 1
ATOM 2301 C C . LEU A 1 297 ? -7.73620 -10.02048 -16.63051 1.000 91.68059 536 LEU A C 1
ATOM 2302 O O . LEU A 1 297 ? -8.13477 -8.99925 -17.18379 1.000 95.76120 536 LEU A O 1
#

Sequence (297 aa):
QSEPWTVLAHKKPQKDWKAYNPKTMRPPPLPEGTKCVKVMTWNVNGLRGLLKFESFSALQLAQRENFDILCLQETKLQVKDVEEIKKTLIDGYDHSFWSCSVSKLGYSGTAIISRIKPLSVRYGTGLSGHDTEGRIVTAEFDSFYLINTYVPNSGDGLKRLSYRIEEWDRTLSNHIKELEKSKPVVLTGDLNCAHEEIDIFNPAGNKRSAGFTIEERQSFGANLLDKGFVDTFRKQHPGVVGYTYWGYRHGGRKTNKGWRLDYFLVSQSIAANVHDSYILPDINGSDHCPIGLILKL

B-factor: mean 82.54, std 14.88, range [46.82, 134.4]

Radius of gyration: 17.83 Å; Cα contacts (8 Å, |Δi|>4): 673; chains: 1; bounding box: 44×41×46 Å

InterPro domains:
  IPR003034 SAP domain [PF02037] (97-128)
  IPR003034 SAP domain [PS50800] (97-131)
  IPR003034 SAP domain [SM00513] (97-131)
  IPR004808 AP endonuclease 1 [PS51435] (276-536)
  IPR004808 AP endonuclease 1 [PTHR22748] (258-535)
  IPR004808 AP endonuclease 1 [TIGR00633] (276-534)
  IPR005135 Endonuclease/exonuclease/phosphatase [PF03372] (279-527)
  IPR020847 AP endonuclease 1, binding site [PS00726] (306-315)
  IPR020848 AP endonuclease 1, conserved site [PS00727] (470-485)
  IPR020848 AP endonuclease 1, conserved site [PS00728] (495-506)
  IPR036361 SAP domain superfamily [G3DSA:1.10.720.30] (74-145)
  IPR036361 SAP domain superfamily [SSF68906] (94-132)
  IPR036691 Endonuclease/exonuclease/phosphatase superfamily [G3DSA:3.60.10.10] (243-535)
  IPR036691 Endonuclease/exonuclease/phosphatase superfamily [SSF56219] (277-535)

Foldseek 3Di:
DLQQQQDDFADDADPLFGGDDCVPQADDDDDPPFQKAKEKEEALLALPLLVVDPPDQVLVVCVVRVHFKYKYKLNLADPVCCVVVLVSPHPLQNDKDWFAAPPPHSTIIIMMTGNAHFPDKFADQDPPGHDNHNFWIWTHHDAEIEIEGAQDWCDDVSVCVCVRLVPVLQSVLVSQVVRVVPHWYKYWYQQFAQQDSLQARYLPVCCVPTRNPVSSNVSCVVSPVVVFKDFLVCVSDPSYRYAFFADPPPPCLSNVRHGHRITIITGPVQSVQWRDWAWDSNDDNHRGGMIMTMGGD

Organism: Arabidopsis thaliana (NCBI:txid3702)

Solvent-accessible surface area: 12679 Å² total; per-residue (Å²): 125,107,85,18,34,55,91,57,10,20,124,68,63,112,113,125,36,50,11,3,18,13,92,111,57,67,47,103,126,54,88,120,78,52,72,44,7,44,3,0,1,5,1,1,46,8,10,89,39,5,59,167,85,93,86,42,35,18,96,110,12,11,81,118,19,76,0,19,0,10,0,9,0,33,1,73,0,41,100,150,22,20,107,121,18,59,133,88,28,6,76,57,9,103,69,7,41,21,1,4,1,96,58,52,107,28,78,1,0,1,0,0,5,0,96,61,64,24,104,45,35,135,47,1,34,33,144,92,31,99,33,76,25,0,3,0,0,8,0,50,11,126,62,9,31,0,0,0,0,20,5,0,66,0,25,152,57,40,97,69,17,69,82,5,41,108,75,18,17,112,49,6,13,79,18,3,86,102,30,44,162,88,17,36,0,2,0,0,0,3,5,10,1,0,34,71,89,11,0,0,26,44,11,86,61,30,129,130,40,24,2,6,0,77,54,1,46,108,6,6,8,60,38,19,37,121,26,36,10,28,10,5,7,37,74,54,10,95,20,16,1,5,4,0,55,6,26,149,229,171,36,6,36,80,65,4,92,0,45,2,11,7,2,2,0,0,0,119,89,16,25,98,61,28,36,2,4,1,4,1,5,54,22,74,21,3,23,9,1,0,6,0,2,10,7,36,98

Nearest PDB structures (foldseek):
  8ka4-assembly3_C  TM=9.988E-01  e=1.835E-64  Arabidopsis thaliana
  8ka4-assembly1_A  TM=9.950E-01  e=2.455E-61  Arabidopsis thaliana
  8ka4-assembly4_D  TM=9.994E-01  e=1.871E-60  Arabidopsis thaliana
  8ka3-assembly1_A  TM=9.937E-01  e=4.272E-61  Arabidopsis thaliana
  4b5h-assembly1_A  TM=8.834E-01  e=3.736E-25  Neisseria meningitidis

GO terms:
  GO:0008311 double-stranded DNA 3'-5' DNA exonuclease activity (F, EXP)
  GO:0042644 chloroplast nucleoid (C, IDA)
  GO:0003906 DNA-(apurinic or apyrimidinic site) endonuclease activity (F, IDA)
  GO:0008408 3'-5' exonuclease activity (F, IDA)
  GO:0016791 phosphatase activity (F, IDA)
  GO:0004528 phosphodiesterase I activity (F, IDA)
  GO:0006289 nucleotide-excision repair (P, IDA)
  GO:0045893 positive regulation of DNA-templated transcription (P, TAS)
  GO:0006281 DNA repair (P, IMP)

Secondary structure (DSSP, 8-state):
--SGGGS---SS--TT-EE--HHHHSPPPPPTT--EEEEEEEE-S-HHHHHTSTT--HHHHHHHT--SEEEEE-----GGGHHHHHHHS-TT--EEEEE-BSSSSS---EEEEESS--SEEEESSGGG-S-TB--EEEEE-SS-EEEEEEPPP--GGGTTHHHIIIIIHHHHHHHHHHHHHHS-EEEEEE-----SGGGBS-TTTTTTSTTT-HHHHHHHHHHTGGGTEEEHHHHHSTTEE--SEE-TTTTHHHHT-EE--EEEEEEHHHHTTEEEEEE-TT--SSSB--EEEEEE-